Protein AF-0000000085178067 (afdb_homodimer)

Solvent-accessible surface area (backbone atoms only — not comparable to full-atom values): 18753 Å² total; per-residue (Å²): 131,79,73,72,63,58,69,61,79,64,51,53,65,79,48,39,43,78,49,100,86,35,61,27,32,36,42,60,46,52,12,61,75,70,73,44,58,48,69,57,45,52,50,51,62,70,66,55,52,54,54,68,68,57,44,62,74,18,48,40,80,45,73,43,68,48,96,88,68,46,82,40,82,40,31,43,22,31,56,66,37,47,50,58,54,40,37,55,44,79,46,55,70,35,28,52,42,51,52,49,52,52,50,39,45,51,50,49,54,49,54,55,51,50,48,48,50,48,29,49,50,50,48,50,52,47,52,51,52,51,52,51,44,54,52,46,44,70,73,48,80,77,45,36,59,55,33,56,60,43,46,56,51,47,51,53,49,47,56,48,39,41,50,70,54,42,55,74,66,69,70,107,131,77,73,73,66,58,48,64,70,62,50,50,64,78,47,38,43,79,50,99,84,35,62,29,31,36,41,59,46,53,12,60,74,70,71,43,57,48,69,57,43,53,50,51,61,70,65,53,52,53,54,68,69,57,44,62,75,18,48,42,81,47,74,44,69,48,98,88,68,46,82,38,83,40,32,41,23,30,56,67,35,48,50,58,52,41,36,53,44,78,46,54,71,37,29,52,45,51,51,39,51,52,50,33,46,51,52,48,53,49,54,53,50,50,45,47,51,48,28,48,49,49,46,49,52,48,53,51,52,51,52,52,43,54,51,47,45,69,73,49,82,74,46,37,60,55,35,57,59,44,48,55,51,47,50,53,48,48,54,47,39,42,50,69,54,41,54,73,67,68,70,107

InterPro domains:
  IPR014054 Bacteriophage regulatory protein, Rha family [PF09669] (25-109)
  IPR014054 Bacteriophage regulatory protein, Rha family [TIGR02681] (15-114)

Radius of gyration: 27.09 Å; Cα contacts (8 Å, |Δi|>4): 336; chains: 2; bounding box: 57×82×53 Å

Structure (mmCIF, N/CA/C/O backbone):
data_AF-0000000085178067-model_v1
#
loop_
_entity.id
_entity.type
_entity.pdbx_description
1 polymer 'Rha family transcriptional regulator'
#
loop_
_atom_site.group_PDB
_atom_site.id
_atom_site.type_symbol
_atom_site.label_atom_id
_atom_site.label_alt_id
_atom_site.label_comp_id
_atom_site.label_asym_id
_atom_site.label_entity_id
_atom_site.label_seq_id
_atom_site.pdbx_PDB_ins_code
_atom_site.Cartn_x
_atom_site.Cartn_y
_atom_site.Cartn_z
_atom_site.occupancy
_atom_site.B_iso_or_equiv
_atom_site.auth_seq_id
_atom_site.auth_comp_id
_atom_site.auth_asym_id
_atom_site.auth_atom_id
_atom_site.pdbx_PDB_model_num
ATOM 1 N N . MET A 1 1 ? -19.375 16.328 -0.059 1 20.7 1 MET A N 1
ATOM 2 C CA . MET A 1 1 ? -17.938 16.203 -0.245 1 20.7 1 MET A CA 1
ATOM 3 C C . MET A 1 1 ? -17.469 14.766 0.032 1 20.7 1 MET A C 1
ATOM 5 O O . MET A 1 1 ? -17.719 14.234 1.113 1 20.7 1 MET A O 1
ATOM 9 N N . ASN A 1 2 ? -17.516 13.812 -0.972 1 25.97 2 ASN A N 1
ATOM 10 C CA . ASN A 1 2 ? -17.219 12.383 -0.886 1 25.97 2 ASN A CA 1
ATOM 11 C C . ASN A 1 2 ? -15.883 12.117 -0.203 1 25.97 2 ASN A C 1
ATOM 13 O O . ASN A 1 2 ? -14.875 12.742 -0.542 1 25.97 2 ASN A O 1
ATOM 17 N N . ASN A 1 3 ? -15.867 12.039 1.029 1 28.73 3 ASN A N 1
ATOM 18 C CA . ASN A 1 3 ? -14.648 11.578 1.69 1 28.73 3 ASN A CA 1
ATOM 19 C C . ASN A 1 3 ? -13.828 10.672 0.779 1 28.73 3 ASN A C 1
ATOM 21 O O . ASN A 1 3 ? -14.305 9.633 0.322 1 28.73 3 ASN A O 1
ATOM 25 N N . PRO A 1 4 ? -12.992 11.336 -0.081 1 32.41 4 PRO A N 1
ATOM 26 C CA . PRO A 1 4 ? -12.273 10.477 -1.02 1 32.41 4 PRO A CA 1
ATOM 27 C C . PRO A 1 4 ? -11.75 9.195 -0.365 1 32.41 4 PRO A C 1
ATOM 29 O O . PRO A 1 4 ? -10.82 9.25 0.445 1 32.41 4 PRO A O 1
ATOM 32 N N . SER A 1 5 ? -12.578 8.57 0.41 1 36.19 5 SER A N 1
ATOM 33 C CA . SER A 1 5 ? -12.125 7.207 0.661 1 36.19 5 SER A CA 1
ATOM 34 C C . SER A 1 5 ? -11.32 6.664 -0.521 1 36.19 5 SER A C 1
ATOM 36 O O . SER A 1 5 ? -11.891 6.371 -1.576 1 36.19 5 SER A O 1
ATOM 38 N N . VAL A 1 6 ? -10.258 7.34 -0.824 1 37.16 6 VAL A N 1
ATOM 39 C CA . VAL A 1 6 ? -9.328 7.18 -1.943 1 37.16 6 VAL A CA 1
ATOM 40 C C . VAL A 1 6 ? -9.312 5.723 -2.396 1 37.16 6 VAL A C 1
ATOM 42 O O . VAL A 1 6 ? -8.586 5.363 -3.322 1 37.16 6 VAL A O 1
ATOM 45 N N . ILE A 1 7 ? -9.32 4.828 -1.376 1 40.97 7 ILE A N 1
ATOM 46 C CA . ILE A 1 7 ? -9.203 3.498 -1.962 1 40.97 7 ILE A CA 1
ATOM 47 C C . ILE A 1 7 ? -10.25 3.32 -3.057 1 40.97 7 ILE A C 1
ATOM 49 O O . ILE A 1 7 ? -11.453 3.25 -2.77 1 40.97 7 ILE A O 1
ATOM 53 N N . PRO A 1 8 ? -10.141 4.051 -4.148 1 39.34 8 PRO A N 1
ATOM 54 C CA . PRO A 1 8 ? -11.141 3.795 -5.188 1 39.34 8 PRO A CA 1
ATOM 55 C C . PRO A 1 8 ? -11.859 2.463 -4.996 1 39.34 8 PRO A C 1
ATOM 57 O O . PRO A 1 8 ? -11.484 1.671 -4.129 1 39.34 8 PRO A O 1
ATOM 60 N N . ALA A 1 9 ? -12.047 1.754 -6.426 1 39.5 9 ALA A N 1
ATOM 61 C CA . ALA A 1 9 ? -12.875 0.75 -7.086 1 39.5 9 ALA A CA 1
ATOM 62 C C . ALA A 1 9 ? -12.648 -0.632 -6.48 1 39.5 9 ALA A C 1
ATOM 64 O O . ALA A 1 9 ? -13.289 -1.605 -6.883 1 39.5 9 ALA A O 1
ATOM 65 N N . PHE A 1 10 ? -11.445 -0.875 -5.984 1 45.62 10 PHE A N 1
ATOM 66 C CA . PHE A 1 10 ? -11.516 -2.238 -5.469 1 45.62 10 PHE A CA 1
ATOM 67 C C . PHE A 1 10 ? -12.688 -2.391 -4.504 1 45.62 10 PHE A C 1
ATOM 69 O O . PHE A 1 10 ? -12.695 -1.784 -3.43 1 45.62 10 PHE A O 1
ATOM 76 N N . ASP A 1 11 ? -13.758 -2.309 -5 1 53.19 11 ASP A N 1
ATOM 77 C CA . ASP A 1 11 ? -14.922 -2.539 -4.148 1 53.19 11 ASP A CA 1
ATOM 78 C C . ASP A 1 11 ? -14.703 -3.734 -3.227 1 53.19 11 ASP A C 1
ATOM 80 O O . ASP A 1 11 ? -15.117 -4.852 -3.539 1 53.19 11 ASP A O 1
ATOM 84 N N . PHE A 1 12 ? -13.5 -3.672 -2.455 1 61.66 12 PHE A N 1
ATOM 85 C CA . PHE A 1 12 ? -13.438 -4.617 -1.347 1 61.66 12 PHE A CA 1
ATOM 86 C C . PHE A 1 12 ? -14.805 -4.773 -0.692 1 61.66 12 PHE A C 1
ATOM 88 O O . PHE A 1 12 ? -15.117 -5.828 -0.134 1 61.66 12 PHE A O 1
ATOM 95 N N . ARG A 1 13 ? -15.547 -3.75 -1.102 1 61.16 13 ARG A N 1
ATOM 96 C CA . ARG A 1 13 ? -16.859 -3.771 -0.451 1 61.16 13 ARG A CA 1
ATOM 97 C C . ARG A 1 13 ? -17.703 -4.934 -0.963 1 61.16 13 ARG A C 1
ATOM 99 O O . ARG A 1 13 ? -18.562 -5.441 -0.244 1 61.16 13 ARG A O 1
ATOM 106 N N . GLU A 1 14 ? -17.297 -5.18 -2.281 1 65.38 14 GLU A N 1
ATOM 107 C CA . GLU A 1 14 ? -18.062 -6.281 -2.844 1 65.38 14 GLU A CA 1
ATOM 108 C C . GLU A 1 14 ? -17.641 -7.617 -2.234 1 65.38 14 GLU A C 1
ATOM 110 O O . GLU A 1 14 ? -18.422 -8.578 -2.242 1 65.38 14 GLU A O 1
ATOM 115 N N . MET A 1 15 ? -16.438 -7.527 -1.66 1 72.56 15 MET A N 1
ATOM 116 C CA . MET A 1 15 ? -15.938 -8.805 -1.158 1 72.56 15 MET A CA 1
ATOM 117 C C . MET A 1 15 ? -15.883 -8.805 0.366 1 72.56 15 MET A C 1
ATOM 119 O O . MET A 1 15 ? -15.523 -9.812 0.977 1 72.56 15 MET A O 1
ATOM 123 N N . VAL A 1 16 ? -16.344 -7.723 0.914 1 71.25 16 VAL A N 1
ATOM 124 C CA . VAL A 1 16 ? -16.078 -7.617 2.346 1 71.25 16 VAL A CA 1
ATOM 125 C C . VAL A 1 16 ? -17.406 -7.527 3.109 1 71.25 16 VAL A C 1
ATOM 127 O O . VAL A 1 16 ? -18.422 -7.098 2.559 1 71.25 16 VAL A O 1
ATOM 130 N N . THR A 1 17 ? -17.453 -8.102 4.234 1 71 17 THR A N 1
ATOM 131 C CA . THR A 1 17 ? -18.5 -7.918 5.23 1 71 17 THR A CA 1
ATOM 132 C C . THR A 1 17 ? -17.953 -7.199 6.461 1 71 17 THR A C 1
ATOM 134 O O . THR A 1 17 ? -16.766 -7.273 6.754 1 71 17 THR A O 1
ATOM 137 N N . VAL A 1 18 ? -18.797 -6.289 6.98 1 68.31 18 VAL A N 1
ATOM 138 C CA . VAL A 1 18 ? -18.391 -5.625 8.219 1 68.31 18 VAL A CA 1
ATOM 139 C C . VAL A 1 18 ? -18.719 -6.52 9.414 1 68.31 18 VAL A C 1
ATOM 141 O O . VAL A 1 18 ? -19.859 -6.922 9.602 1 68.31 18 VAL A O 1
ATOM 144 N N . THR A 1 19 ? -17.703 -7.051 10.023 1 66.62 19 THR A N 1
ATOM 145 C CA . THR A 1 19 ? -17.875 -7.832 11.242 1 66.62 19 THR A CA 1
ATOM 146 C C . THR A 1 19 ? -17.219 -7.133 12.43 1 66.62 19 THR A C 1
ATOM 148 O O . THR A 1 19 ? -16.016 -6.895 12.43 1 66.62 19 THR A O 1
ATOM 151 N N . SER A 1 20 ? -18.031 -6.922 13.539 1 69.19 20 SER A N 1
ATOM 152 C CA . SER A 1 20 ? -17.562 -6.293 14.773 1 69.19 20 SER A CA 1
ATOM 153 C C . SER A 1 20 ? -16.766 -5.023 14.484 1 69.19 20 SER A C 1
ATOM 155 O O . SER A 1 20 ? -15.734 -4.781 15.094 1 69.19 20 SER A O 1
ATOM 157 N N . GLY A 1 21 ? -17.109 -4.469 13.367 1 68.12 21 GLY A N 1
ATOM 158 C CA . GLY A 1 21 ? -16.5 -3.184 13.062 1 68.12 21 GLY A CA 1
ATOM 159 C C . GLY A 1 21 ? -15.289 -3.299 12.164 1 68.12 21 GLY A C 1
ATOM 160 O O . GLY A 1 21 ? -14.664 -2.291 11.82 1 68.12 21 GLY A O 1
ATOM 161 N N . GLU A 1 22 ? -14.977 -4.555 11.938 1 77.5 22 GLU A N 1
ATOM 162 C CA . GLU A 1 22 ? -13.812 -4.75 11.078 1 77.5 22 GLU A CA 1
ATOM 163 C C . GLU A 1 22 ? -14.219 -5.297 9.711 1 77.5 22 GLU A C 1
ATOM 165 O O . GLU A 1 22 ? -15.156 -6.09 9.609 1 77.5 22 GLU A O 1
ATOM 170 N N . LEU A 1 23 ? -13.586 -4.723 8.711 1 78.5 23 LEU A N 1
ATOM 171 C CA . LEU A 1 23 ? -13.812 -5.25 7.371 1 78.5 23 LEU A CA 1
ATOM 172 C C . LEU A 1 23 ? -13.141 -6.609 7.199 1 78.5 23 LEU A C 1
ATOM 174 O O . LEU A 1 23 ? -11.93 -6.738 7.398 1 78.5 23 LEU A O 1
ATOM 178 N N . VAL A 1 24 ? -14 -7.684 7.047 1 86.75 24 VAL A N 1
ATOM 179 C CA . VAL A 1 24 ? -13.477 -9.031 6.871 1 86.75 24 VAL A CA 1
ATOM 180 C C . VAL A 1 24 ? -14.117 -9.688 5.648 1 86.75 24 VAL A C 1
ATOM 182 O O . VAL A 1 24 ? -15.188 -9.266 5.211 1 86.75 24 VAL A O 1
ATOM 185 N N . THR A 1 25 ? -13.477 -10.602 5.023 1 93.06 25 THR A N 1
ATOM 186 C CA . THR A 1 25 ? -14.008 -11.43 3.943 1 93.06 25 THR A CA 1
ATOM 187 C C . THR A 1 25 ? -13.719 -12.906 4.199 1 93.06 25 THR A C 1
ATOM 189 O O . THR A 1 25 ? -13.188 -13.266 5.254 1 93.06 25 THR A O 1
ATOM 192 N N . THR A 1 26 ? -14.227 -13.789 3.348 1 93.62 26 THR A N 1
ATOM 193 C CA . THR A 1 26 ? -14.008 -15.219 3.494 1 93.62 26 THR A CA 1
ATOM 194 C C . THR A 1 26 ? -13.367 -15.805 2.234 1 93.62 26 THR A C 1
ATOM 196 O O . THR A 1 26 ? -13.461 -15.211 1.156 1 93.62 26 THR A O 1
ATOM 199 N N . SER A 1 27 ? -12.773 -16.969 2.449 1 96.44 27 SER A N 1
ATOM 200 C CA . SER A 1 27 ? -12.195 -17.688 1.315 1 96.44 27 SER A CA 1
ATOM 201 C C . SER A 1 27 ? -13.242 -17.969 0.245 1 96.44 27 SER A C 1
ATOM 203 O O . SER A 1 27 ? -12.938 -17.938 -0.95 1 96.44 27 SER A O 1
ATOM 205 N N . VAL A 1 28 ? -14.5 -18.172 0.646 1 93.81 28 VAL A N 1
ATOM 206 C CA . VAL A 1 28 ? -15.578 -18.469 -0.287 1 93.81 28 VAL A CA 1
ATOM 207 C C . VAL A 1 28 ? -15.891 -17.234 -1.13 1 93.81 28 VAL A C 1
ATOM 209 O O . VAL A 1 28 ? -16 -17.328 -2.355 1 93.81 28 VAL A O 1
ATOM 212 N N . ARG A 1 29 ? -15.984 -16.109 -0.517 1 92.62 29 ARG A N 1
ATOM 213 C CA . ARG A 1 29 ? -16.297 -14.859 -1.223 1 92.62 29 ARG A CA 1
ATOM 214 C C . ARG A 1 29 ? -15.172 -14.484 -2.188 1 92.62 29 ARG A C 1
ATOM 216 O O . ARG A 1 29 ? -15.43 -14.023 -3.299 1 92.62 29 ARG A O 1
ATOM 223 N N . VAL A 1 30 ? -13.922 -14.664 -1.745 1 94.94 30 VAL A N 1
ATOM 224 C CA . VAL A 1 30 ? -12.773 -14.391 -2.604 1 94.94 30 VAL A CA 1
ATOM 225 C C . VAL A 1 30 ? -12.828 -15.281 -3.84 1 94.94 30 VAL A C 1
ATOM 227 O O . VAL A 1 30 ? -12.609 -14.82 -4.961 1 94.94 30 VAL A O 1
ATOM 230 N N . ALA A 1 31 ? -13.125 -16.547 -3.617 1 95.38 31 ALA A N 1
ATOM 231 C CA . ALA A 1 31 ? -13.227 -17.484 -4.73 1 95.38 31 ALA A CA 1
ATOM 232 C C . ALA A 1 31 ? -14.297 -17.047 -5.727 1 95.38 31 ALA A C 1
ATOM 234 O O . ALA A 1 31 ? -14.07 -17.047 -6.938 1 95.38 31 ALA A O 1
ATOM 235 N N . ASP A 1 32 ? -15.375 -16.641 -5.219 1 92.31 32 ASP A N 1
ATOM 236 C CA . ASP A 1 32 ? -16.484 -16.203 -6.055 1 92.31 32 ASP A CA 1
ATOM 237 C C . ASP A 1 32 ? -16.125 -14.961 -6.855 1 92.31 32 ASP A C 1
ATOM 239 O O . ASP A 1 32 ? -16.406 -14.883 -8.055 1 92.31 32 ASP A O 1
ATOM 243 N N . TYR A 1 33 ? -15.508 -14.062 -6.262 1 91.5 33 TYR A N 1
ATOM 244 C CA . TYR A 1 33 ? -15.172 -12.797 -6.902 1 91.5 33 TYR A CA 1
ATOM 245 C C . TYR A 1 33 ? -14.18 -13.016 -8.039 1 91.5 33 TYR A C 1
ATOM 247 O O . TYR A 1 33 ? -14.297 -12.383 -9.102 1 91.5 33 TYR A O 1
ATOM 255 N N . PHE A 1 34 ? -13.25 -13.867 -7.859 1 94.56 34 PHE A N 1
ATOM 256 C CA . PHE A 1 34 ? -12.188 -14.047 -8.836 1 94.56 34 PHE A CA 1
ATOM 257 C C . PHE A 1 34 ? -12.492 -15.211 -9.766 1 94.56 34 PHE A C 1
ATOM 259 O O . PHE A 1 34 ? -11.695 -15.531 -10.648 1 94.56 34 PHE A O 1
ATOM 266 N N . GLY A 1 35 ? -13.648 -15.805 -9.523 1 94 35 GLY A N 1
ATOM 267 C CA . GLY A 1 35 ? -14.031 -16.922 -10.367 1 94 35 GLY A CA 1
ATOM 268 C C . GLY A 1 35 ? -13.117 -18.125 -10.227 1 94 35 GLY A C 1
ATOM 269 O O . GLY A 1 35 ? -12.789 -18.781 -11.219 1 94 35 GLY A O 1
ATOM 270 N N . LYS A 1 36 ? -12.672 -18.344 -9.016 1 95.81 36 LYS A N 1
ATOM 271 C CA . LYS A 1 36 ? -11.797 -19.484 -8.719 1 95.81 36 LYS A CA 1
ATOM 272 C C . LYS A 1 36 ? -12.547 -20.562 -7.961 1 95.81 36 LYS A C 1
ATOM 274 O O . LYS A 1 36 ? -13.539 -20.281 -7.277 1 95.81 36 LYS A O 1
ATOM 279 N N . LYS A 1 37 ? -12.102 -21.797 -8.133 1 96.94 37 LYS A N 1
ATOM 280 C CA . LYS A 1 37 ? -12.617 -22.844 -7.25 1 96.94 37 LYS A CA 1
ATOM 281 C C . LYS A 1 37 ? -12.203 -22.578 -5.801 1 96.94 37 LYS A C 1
ATOM 283 O O . LYS A 1 37 ? -11.062 -22.203 -5.539 1 96.94 37 LYS A O 1
ATOM 288 N N . HIS A 1 38 ? -13.164 -22.797 -4.938 1 96.06 38 HIS A N 1
ATOM 289 C CA . HIS A 1 38 ? -12.891 -22.531 -3.527 1 96.06 38 HIS A CA 1
ATOM 290 C C . HIS A 1 38 ? -11.703 -23.359 -3.033 1 96.06 38 HIS A C 1
ATOM 292 O O . HIS A 1 38 ? -10.867 -22.859 -2.283 1 96.06 38 HIS A O 1
ATOM 298 N N . LYS A 1 39 ? -11.602 -24.531 -3.512 1 96.12 39 LYS A N 1
ATOM 299 C CA . LYS A 1 39 ? -10.508 -25.406 -3.092 1 96.12 39 LYS A CA 1
ATOM 300 C C . LYS A 1 39 ? -9.156 -24.828 -3.475 1 96.12 39 LYS A C 1
ATOM 302 O O . LYS A 1 39 ? -8.172 -25 -2.756 1 96.12 39 LYS A O 1
ATOM 307 N N . ASN A 1 40 ? -9.102 -24.172 -4.609 1 97.62 40 ASN A N 1
ATOM 308 C CA . ASN A 1 40 ? -7.863 -23.547 -5.066 1 97.62 40 ASN A CA 1
ATOM 309 C C . ASN A 1 40 ? -7.469 -22.375 -4.172 1 97.62 40 ASN A C 1
ATOM 311 O O . ASN A 1 40 ? -6.285 -22.156 -3.912 1 97.62 40 ASN A O 1
ATOM 315 N N . VAL A 1 41 ? -8.477 -21.656 -3.744 1 97.56 41 VAL A N 1
ATOM 316 C CA . VAL A 1 41 ? -8.211 -20.516 -2.855 1 97.56 41 VAL A CA 1
ATOM 317 C C . VAL A 1 41 ? -7.719 -21.031 -1.505 1 97.56 41 VAL A C 1
ATOM 319 O O . VAL A 1 41 ? -6.777 -20.484 -0.932 1 97.56 41 VAL A O 1
ATOM 322 N N . LEU A 1 42 ? -8.367 -22.109 -1.003 1 97.94 42 LEU A N 1
ATOM 323 C CA . LEU A 1 42 ? -7.922 -22.703 0.252 1 97.94 42 LEU A CA 1
ATOM 324 C C . LEU A 1 42 ? -6.473 -23.172 0.148 1 97.94 42 LEU A C 1
ATOM 326 O O . LEU A 1 42 ? -5.691 -22.984 1.082 1 97.94 42 LEU A O 1
ATOM 330 N N . GLN A 1 43 ? -6.16 -23.781 -0.98 1 97.69 43 GLN A N 1
ATOM 331 C CA . GLN A 1 43 ? -4.793 -24.25 -1.211 1 97.69 43 GLN A CA 1
ATOM 332 C C . GLN A 1 43 ? -3.818 -23.078 -1.262 1 97.69 43 GLN A C 1
ATOM 334 O O . GLN A 1 43 ? -2.713 -23.156 -0.724 1 97.69 43 GLN A O 1
ATOM 339 N N . ALA A 1 44 ? -4.242 -22.016 -1.895 1 97.25 44 ALA A N 1
ATOM 340 C CA . ALA A 1 44 ? -3.41 -20.828 -1.977 1 97.25 44 ALA A CA 1
ATOM 341 C C . ALA A 1 44 ? -3.105 -20.266 -0.586 1 97.25 44 ALA A C 1
ATOM 343 O O . ALA A 1 44 ? -1.967 -19.891 -0.297 1 97.25 44 ALA A O 1
ATOM 344 N N . ILE A 1 45 ? -4.086 -20.234 0.253 1 97.94 45 ILE A N 1
ATOM 345 C CA . ILE A 1 45 ? -3.93 -19.703 1.605 1 97.94 45 ILE A CA 1
ATOM 346 C C . ILE A 1 45 ? -2.977 -20.594 2.4 1 97.94 45 ILE A C 1
ATOM 348 O O . ILE A 1 45 ? -2.111 -20.094 3.123 1 97.94 45 ILE A O 1
ATOM 352 N N . ARG A 1 46 ? -3.104 -21.844 2.229 1 96.44 46 ARG A N 1
ATOM 353 C CA . ARG A 1 46 ? -2.258 -22.797 2.939 1 96.44 46 ARG A CA 1
ATOM 354 C C . ARG A 1 46 ? -0.801 -22.672 2.51 1 96.44 46 ARG A C 1
ATOM 356 O O . ARG A 1 46 ? 0.11 -22.844 3.32 1 96.44 46 ARG A O 1
ATOM 363 N N . ASN A 1 47 ? -0.562 -22.328 1.282 1 96.38 47 ASN A N 1
ATOM 364 C CA . ASN A 1 47 ? 0.78 -22.328 0.709 1 96.38 47 ASN A CA 1
ATOM 365 C C . ASN A 1 47 ? 1.451 -20.969 0.873 1 96.38 47 ASN A C 1
ATOM 367 O O . ASN A 1 47 ? 2.582 -20.766 0.425 1 96.38 47 ASN A O 1
ATOM 371 N N . LEU A 1 48 ? 0.733 -20.031 1.498 1 96.31 48 LEU A N 1
ATOM 372 C CA . LEU A 1 48 ? 1.331 -18.719 1.683 1 96.31 48 LEU A CA 1
ATOM 373 C C . LEU A 1 48 ? 2.625 -18.812 2.482 1 96.31 48 LEU A C 1
ATOM 375 O O . LEU A 1 48 ? 2.701 -19.562 3.461 1 96.31 48 LEU A O 1
ATOM 379 N N . GLN A 1 49 ? 3.635 -18.078 2.102 1 95.69 49 GLN A N 1
ATOM 380 C CA . GLN A 1 49 ? 4.922 -18.094 2.785 1 95.69 49 GLN A CA 1
ATOM 381 C C . GLN A 1 49 ? 5.105 -16.859 3.654 1 95.69 49 GLN A C 1
ATOM 383 O O . GLN A 1 49 ? 6.23 -16.391 3.852 1 95.69 49 GLN A O 1
ATOM 388 N N . CYS A 1 50 ? 3.982 -16.297 4.066 1 96 50 CYS A N 1
ATOM 389 C CA . CYS A 1 50 ? 4.059 -15.141 4.957 1 96 50 CYS A CA 1
ATOM 390 C C . CYS A 1 50 ? 4.484 -15.562 6.359 1 96 50 CYS A C 1
ATOM 392 O O . CYS A 1 50 ? 4.574 -16.75 6.656 1 96 50 CYS A O 1
ATOM 394 N N . SER A 1 51 ? 4.824 -14.594 7.164 1 96.88 51 SER A N 1
ATOM 395 C CA . SER A 1 51 ? 5.234 -14.875 8.539 1 96.88 51 SER A CA 1
ATOM 396 C C . SER A 1 51 ? 4.109 -15.531 9.328 1 96.88 51 SER A C 1
ATOM 398 O O . SER A 1 51 ? 2.932 -15.344 9.016 1 96.88 51 SER A O 1
ATOM 400 N N . ASP A 1 52 ? 4.449 -16.297 10.32 1 96.75 52 ASP A N 1
ATOM 401 C CA . ASP A 1 52 ? 3.461 -16.953 11.164 1 96.75 52 ASP A CA 1
ATOM 402 C C . ASP A 1 52 ? 2.547 -15.93 11.836 1 96.75 52 ASP A C 1
ATOM 404 O O . ASP A 1 52 ? 1.341 -16.156 11.969 1 96.75 52 ASP A O 1
ATOM 408 N N . ASP A 1 53 ? 3.137 -14.891 12.312 1 96.94 53 ASP A N 1
ATOM 409 C CA . ASP A 1 53 ? 2.357 -13.836 12.953 1 96.94 53 ASP A CA 1
ATOM 410 C C . ASP A 1 53 ? 1.332 -13.242 11.992 1 96.94 53 ASP A C 1
ATOM 412 O O . ASP A 1 53 ? 0.167 -13.062 12.359 1 96.94 53 ASP A O 1
ATOM 416 N N . PHE A 1 54 ? 1.804 -13.008 10.82 1 97.56 54 PHE A N 1
ATOM 417 C CA . PHE A 1 54 ? 0.896 -12.453 9.82 1 97.56 54 PHE A CA 1
ATOM 418 C C . PHE A 1 54 ? -0.233 -13.43 9.516 1 97.56 54 PHE A C 1
ATOM 420 O O . PHE A 1 54 ? -1.396 -13.031 9.422 1 97.56 54 PHE A O 1
ATOM 427 N N . LYS A 1 55 ? 0.099 -14.68 9.352 1 97.88 55 LYS A N 1
ATOM 428 C CA . LYS A 1 55 ? -0.89 -15.703 9.039 1 97.88 55 LYS A CA 1
ATOM 429 C C . LYS A 1 55 ? -1.929 -15.828 10.148 1 97.88 55 LYS A C 1
ATOM 431 O O . LYS A 1 55 ? -3.131 -15.852 9.883 1 97.88 55 LYS A O 1
ATOM 436 N N . ARG A 1 56 ? -1.487 -15.867 11.312 1 97.06 56 ARG A N 1
ATOM 437 C CA . ARG A 1 56 ? -2.357 -16.016 12.469 1 97.06 56 ARG A CA 1
ATOM 438 C C . ARG A 1 56 ? -3.299 -14.828 12.609 1 97.06 56 ARG A C 1
ATOM 440 O O . ARG A 1 56 ? -4.473 -15 12.945 1 97.06 56 ARG A O 1
ATOM 447 N N . LEU A 1 57 ? -2.838 -13.68 12.336 1 96.44 57 LEU A N 1
ATOM 448 C CA . LEU A 1 57 ? -3.605 -12.461 12.531 1 96.44 57 LEU A CA 1
ATOM 449 C C . LEU A 1 57 ? -4.641 -12.281 11.43 1 96.44 57 LEU A C 1
ATOM 451 O O . LEU A 1 57 ? -5.723 -11.734 11.664 1 96.44 57 LEU A O 1
ATOM 455 N N . ASN A 1 58 ? -4.316 -12.82 10.242 1 97.19 58 ASN A N 1
ATOM 456 C CA . ASN A 1 58 ? -5.117 -12.367 9.117 1 97.19 58 ASN A CA 1
ATOM 457 C C . ASN A 1 58 ? -5.926 -13.508 8.5 1 97.19 58 ASN A C 1
ATOM 459 O O . ASN A 1 58 ? -6.836 -13.273 7.707 1 97.19 58 ASN A O 1
ATOM 463 N N . PHE A 1 59 ? -5.633 -14.711 8.867 1 97.75 59 PHE A N 1
ATOM 464 C CA . PHE A 1 59 ? -6.312 -15.883 8.32 1 97.75 59 PHE A CA 1
ATOM 465 C C . PHE A 1 59 ? -6.801 -16.797 9.438 1 97.75 59 PHE A C 1
ATOM 467 O O . PHE A 1 59 ? -6 -17.453 10.102 1 97.75 59 PHE A O 1
ATOM 474 N N . LYS A 1 60 ? -8.062 -16.859 9.641 1 96.56 60 LYS A N 1
ATOM 475 C CA . LYS A 1 60 ? -8.648 -17.641 10.727 1 96.56 60 LYS A CA 1
ATOM 476 C C . LYS A 1 60 ? -9.523 -18.766 10.18 1 96.56 60 LYS A C 1
ATOM 478 O O . LYS A 1 60 ? -10.602 -18.516 9.641 1 96.56 60 LYS A O 1
ATOM 483 N N . PRO A 1 61 ? -9.07 -19.984 10.359 1 96.44 61 PRO A N 1
ATOM 484 C CA . PRO A 1 61 ? -9.867 -21.109 9.875 1 96.44 61 PRO A CA 1
ATOM 485 C C .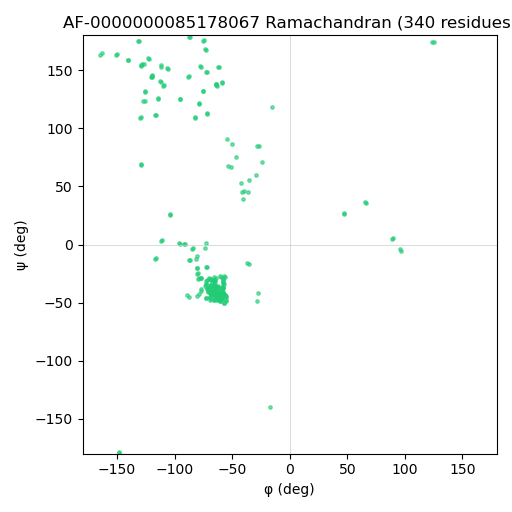 PRO A 1 61 ? -11.219 -21.234 10.57 1 96.44 61 PRO A C 1
ATOM 487 O O . PRO A 1 61 ? -11.32 -20.969 11.773 1 96.44 61 PRO A O 1
ATOM 490 N N . THR A 1 62 ? -12.195 -21.484 9.805 1 94.81 62 THR A N 1
ATOM 491 C CA . THR A 1 62 ? -13.547 -21.734 10.297 1 94.81 62 THR A CA 1
ATOM 492 C C . THR A 1 62 ? -14.289 -22.719 9.391 1 94.81 62 THR A C 1
ATOM 494 O O . THR A 1 62 ? -13.672 -23.375 8.547 1 94.81 62 THR A O 1
ATOM 497 N N . ASP A 1 63 ? -15.531 -23 9.75 1 93.25 63 ASP A N 1
ATOM 498 C CA . ASP A 1 63 ? -16.344 -23.906 8.93 1 93.25 63 ASP A CA 1
ATOM 499 C C . ASP A 1 63 ? -17.672 -23.266 8.555 1 93.25 63 ASP A C 1
ATOM 501 O O . ASP A 1 63 ? -18.078 -22.266 9.156 1 93.25 63 ASP A O 1
ATOM 505 N N . PHE A 1 64 ? -18.172 -23.781 7.445 1 89.75 64 PHE A N 1
ATOM 506 C CA . PHE A 1 64 ? -19.531 -23.375 7.07 1 89.75 64 PHE A CA 1
ATOM 507 C C . PHE A 1 64 ? -20.312 -24.547 6.508 1 89.75 64 PHE A C 1
ATOM 509 O O . PHE A 1 64 ? -19.734 -25.578 6.168 1 89.75 64 PHE A O 1
ATOM 516 N N . ILE A 1 65 ? -21.594 -24.453 6.531 1 91.12 65 ILE A N 1
ATOM 517 C CA . ILE A 1 65 ? -22.453 -25.484 5.988 1 91.12 65 ILE A CA 1
ATOM 518 C C . ILE A 1 65 ? -22.844 -25.141 4.555 1 91.12 65 ILE A C 1
ATOM 520 O O . ILE A 1 65 ? -23.438 -24.094 4.305 1 91.12 65 ILE A O 1
ATOM 524 N N . ASP A 1 66 ? -22.609 -26 3.674 1 87.31 66 ASP A N 1
ATOM 525 C CA . ASP A 1 66 ? -22.875 -25.703 2.271 1 87.31 66 ASP A CA 1
ATOM 526 C C . ASP A 1 66 ? -24.328 -26.047 1.917 1 87.31 66 ASP A C 1
ATOM 528 O O . ASP A 1 66 ? -25.125 -26.359 2.795 1 87.31 66 ASP A O 1
ATOM 532 N N . LYS A 1 67 ? -24.766 -25.828 0.695 1 87.62 67 LYS A N 1
ATOM 533 C CA . LYS A 1 67 ? -26.141 -26 0.227 1 87.62 67 LYS A CA 1
ATOM 534 C C . LYS A 1 67 ? -26.625 -27.422 0.443 1 87.62 67 LYS A C 1
ATOM 536 O O . LYS A 1 67 ? -27.828 -27.656 0.556 1 87.62 67 LYS A O 1
ATOM 541 N N . ASN A 1 68 ? -25.719 -28.422 0.422 1 91.75 68 ASN A N 1
ATOM 542 C CA . ASN A 1 68 ? -26.062 -29.828 0.589 1 91.75 68 ASN A CA 1
ATOM 543 C C . ASN A 1 68 ? -26.156 -30.219 2.062 1 91.75 68 ASN A C 1
ATOM 545 O O . ASN A 1 68 ? -26.438 -31.359 2.393 1 91.75 68 ASN A O 1
ATOM 549 N N . GLY A 1 69 ? -25.844 -29.281 2.924 1 91.81 69 GLY A N 1
ATOM 550 C CA . GLY A 1 69 ? -25.891 -29.547 4.352 1 91.81 69 GLY A CA 1
ATOM 551 C C . GLY A 1 69 ? -24.578 -30.078 4.902 1 91.81 69 GLY A C 1
ATOM 552 O O . GLY A 1 69 ? -24.516 -30.484 6.059 1 91.81 69 GLY A O 1
ATOM 553 N N . ASP A 1 70 ? -23.547 -30.125 4.082 1 93.25 70 ASP A N 1
ATOM 554 C CA . ASP A 1 70 ? -22.25 -30.641 4.496 1 93.25 70 ASP A CA 1
ATOM 555 C C . ASP A 1 70 ? -21.391 -29.531 5.102 1 93.25 70 ASP A C 1
ATOM 557 O O . ASP A 1 70 ? -21.422 -28.391 4.629 1 93.25 70 ASP A O 1
ATOM 561 N N . VAL A 1 71 ? -20.656 -29.953 6.09 1 93.94 71 VAL A N 1
ATOM 562 C CA . VAL A 1 71 ? -19.719 -29.016 6.707 1 93.94 71 VAL A CA 1
ATOM 563 C C . VAL A 1 71 ? -18.484 -28.891 5.832 1 93.94 71 VAL A C 1
ATOM 565 O O . VAL A 1 71 ? -17.844 -29.891 5.5 1 93.94 71 VAL A O 1
ATOM 568 N N . GLN A 1 72 ? -18.203 -27.641 5.395 1 94.94 72 GLN A N 1
ATOM 569 C CA . GLN A 1 72 ? -17.047 -27.359 4.547 1 94.94 72 GLN A CA 1
ATOM 570 C C . GLN A 1 72 ? -16.109 -26.375 5.219 1 94.94 72 GLN A C 1
ATOM 572 O O . GLN A 1 72 ? -16.547 -25.469 5.93 1 94.94 72 GLN A O 1
ATOM 577 N N . PRO A 1 73 ? -14.812 -26.578 4.969 1 95.88 73 PRO A N 1
ATOM 578 C CA . PRO A 1 73 ? -13.859 -25.625 5.543 1 95.88 73 PRO A CA 1
ATOM 579 C C . PRO A 1 73 ? -13.906 -24.25 4.855 1 95.88 73 PRO A C 1
ATOM 581 O O . PRO A 1 73 ? -14.219 -24.172 3.662 1 95.88 73 PRO A O 1
ATOM 584 N N . MET A 1 74 ? -13.625 -23.266 5.645 1 96.44 74 MET A N 1
ATOM 585 C CA . MET A 1 74 ? -13.516 -21.906 5.145 1 96.44 74 MET A CA 1
ATOM 586 C C . MET A 1 74 ? -12.539 -21.094 5.988 1 96.44 74 MET A C 1
ATOM 588 O O . MET A 1 74 ? -12.141 -21.516 7.074 1 96.44 74 MET A O 1
ATOM 592 N N . VAL A 1 75 ? -12.094 -19.984 5.469 1 97.12 75 VAL A N 1
ATOM 593 C CA . VAL A 1 75 ? -11.172 -19.109 6.191 1 97.12 75 VAL A CA 1
ATOM 594 C C . VAL A 1 75 ? -11.727 -17.703 6.246 1 97.12 75 VAL A C 1
ATOM 596 O O . VAL A 1 75 ? -12.102 -17.125 5.215 1 97.12 75 VAL A O 1
ATOM 599 N N . ASN A 1 76 ? -11.859 -17.203 7.453 1 95.5 76 ASN A N 1
ATOM 600 C CA . ASN A 1 76 ? -12.094 -15.766 7.605 1 95.5 76 ASN A CA 1
ATOM 601 C C . ASN A 1 76 ? -10.82 -14.961 7.359 1 95.5 76 ASN A C 1
ATOM 603 O O . ASN A 1 76 ? -9.773 -15.273 7.918 1 95.5 76 ASN A O 1
ATOM 607 N N . ILE A 1 77 ? -10.969 -13.945 6.547 1 96.12 77 ILE A N 1
ATOM 608 C CA . ILE A 1 77 ? -9.781 -13.211 6.105 1 96.12 77 ILE A CA 1
ATOM 609 C C . ILE A 1 77 ? -9.961 -11.727 6.41 1 96.12 77 ILE A C 1
ATOM 611 O O . ILE A 1 77 ? -10.992 -11.133 6.078 1 96.12 77 ILE A O 1
ATOM 615 N N . THR A 1 78 ? -8.945 -11.156 7.008 1 94.56 78 THR A N 1
ATOM 616 C CA . THR A 1 78 ? -8.977 -9.719 7.238 1 94.56 78 THR A CA 1
ATOM 617 C C . THR A 1 78 ? -8.711 -8.961 5.941 1 94.56 78 THR A C 1
ATOM 619 O O . THR A 1 78 ? -8.375 -9.562 4.922 1 94.56 78 THR A O 1
ATOM 622 N N . ARG A 1 79 ? -8.812 -7.672 5.984 1 92.5 79 ARG A N 1
ATOM 623 C CA . ARG A 1 79 ? -8.492 -6.824 4.84 1 92.5 79 ARG A CA 1
ATOM 624 C C . ARG A 1 79 ? -7.047 -7.023 4.395 1 92.5 79 ARG A C 1
ATOM 626 O O . ARG A 1 79 ? -6.777 -7.191 3.203 1 92.5 79 ARG A O 1
ATOM 633 N N . ASP A 1 80 ? -6.152 -7.004 5.367 1 94.88 80 ASP A N 1
ATOM 634 C CA . ASP A 1 80 ? -4.734 -7.16 5.07 1 94.88 80 ASP A CA 1
ATOM 635 C C . ASP A 1 80 ? -4.441 -8.539 4.488 1 94.88 80 ASP A C 1
ATOM 637 O O . ASP A 1 80 ? -3.668 -8.672 3.537 1 94.88 80 ASP A O 1
ATOM 641 N N . GLY A 1 81 ? -5.055 -9.5 5.129 1 96.5 81 GLY A N 1
ATOM 642 C CA . GLY A 1 81 ? -4.906 -10.844 4.59 1 96.5 81 GLY A CA 1
ATOM 643 C C . GLY A 1 81 ? -5.418 -10.977 3.168 1 96.5 81 GLY A C 1
ATOM 644 O O . GLY A 1 81 ? -4.781 -11.633 2.334 1 96.5 81 GLY A O 1
ATOM 645 N N . CYS A 1 82 ? -6.562 -10.414 2.902 1 95.38 82 CYS A N 1
ATOM 646 C CA . CYS A 1 82 ? -7.152 -10.461 1.571 1 95.38 82 CYS A CA 1
ATOM 647 C C . CYS A 1 82 ? -6.234 -9.812 0.542 1 95.38 82 CYS A C 1
ATOM 649 O O . CYS A 1 82 ? -6.012 -10.367 -0.534 1 95.38 82 CYS A O 1
ATOM 651 N N . MET A 1 83 ? -5.668 -8.672 0.895 1 95.44 83 MET A N 1
ATOM 652 C CA . MET A 1 83 ? -4.762 -7.988 -0.023 1 95.44 83 MET A CA 1
ATOM 653 C C . MET A 1 83 ? -3.512 -8.82 -0.276 1 95.44 83 MET A C 1
ATOM 655 O O . MET A 1 83 ? -3.062 -8.945 -1.417 1 95.44 83 MET A O 1
ATOM 659 N N . PHE A 1 84 ? -2.955 -9.367 0.796 1 97.5 84 PHE A N 1
ATOM 660 C CA . PHE A 1 84 ? -1.79 -10.234 0.659 1 97.5 84 PHE A CA 1
ATOM 661 C C . PHE A 1 84 ? -2.076 -11.383 -0.303 1 97.5 84 PHE A C 1
ATOM 663 O O . PHE A 1 84 ? -1.265 -11.68 -1.182 1 97.5 84 PHE A O 1
ATOM 670 N N . LEU A 1 85 ? -3.23 -11.977 -0.151 1 97.06 85 LEU A N 1
ATOM 671 C CA . LEU A 1 85 ? -3.645 -13.086 -1.002 1 97.06 85 LEU A CA 1
ATOM 672 C C . LEU A 1 85 ? -3.793 -12.633 -2.451 1 97.06 85 LEU A C 1
ATOM 674 O O . LEU A 1 85 ? -3.275 -13.281 -3.363 1 97.06 85 LEU A O 1
ATOM 678 N N . ILE A 1 86 ? -4.43 -11.555 -2.682 1 95.88 86 ILE A N 1
ATOM 679 C CA . ILE A 1 86 ? -4.707 -11.023 -4.016 1 95.88 86 ILE A CA 1
ATOM 680 C C . ILE A 1 86 ? -3.395 -10.656 -4.703 1 95.88 86 ILE A C 1
ATOM 682 O O . ILE A 1 86 ? -3.254 -10.828 -5.918 1 95.88 86 ILE A O 1
ATOM 686 N N . MET A 1 87 ? -2.461 -10.172 -3.955 1 97.25 87 MET A N 1
ATOM 687 C CA . MET A 1 87 ? -1.154 -9.828 -4.508 1 97.25 87 MET A CA 1
ATOM 688 C C . MET A 1 87 ? -0.522 -11.031 -5.203 1 97.25 87 MET A C 1
ATOM 690 O O . MET A 1 87 ? 0.216 -10.875 -6.176 1 97.25 87 MET A O 1
ATOM 694 N N . GLY A 1 88 ? -0.878 -12.18 -4.738 1 96.38 88 GLY A N 1
ATOM 695 C CA . GLY A 1 88 ? -0.321 -13.391 -5.316 1 96.38 88 GLY A CA 1
ATOM 696 C C . GLY A 1 88 ? -1.099 -13.891 -6.52 1 96.38 88 GLY A C 1
ATOM 697 O O . GLY A 1 88 ? -0.664 -14.82 -7.203 1 96.38 88 GLY A O 1
ATOM 698 N N . PHE A 1 89 ? -2.264 -13.352 -6.707 1 95.38 89 PHE A N 1
ATOM 699 C CA . PHE A 1 89 ? -3.086 -13.773 -7.836 1 95.38 89 PHE A CA 1
ATOM 700 C C . PHE A 1 89 ? -2.59 -13.148 -9.133 1 95.38 89 PHE A C 1
ATOM 702 O O . PHE A 1 89 ? -1.942 -12.102 -9.109 1 95.38 89 PHE A O 1
ATOM 709 N N . THR A 1 90 ? -2.93 -13.961 -10.141 1 91.94 90 THR A N 1
ATOM 710 C CA . THR A 1 90 ? -2.643 -13.461 -11.484 1 91.94 90 THR A CA 1
ATOM 711 C C . THR A 1 90 ? -3.936 -13.156 -12.234 1 91.94 90 THR A C 1
ATOM 713 O O . THR A 1 90 ? -5.027 -13.438 -11.742 1 91.94 90 THR A O 1
ATOM 716 N N . GLY A 1 91 ? -4.082 -12.352 -13.164 1 92.5 91 GLY A N 1
ATOM 717 C CA . GLY A 1 91 ? -5.25 -12.008 -13.961 1 92.5 91 GLY A CA 1
ATOM 718 C C . GLY A 1 91 ? -5.578 -10.531 -13.93 1 92.5 91 GLY A C 1
ATOM 719 O O . GLY A 1 91 ? -5.031 -9.781 -13.109 1 92.5 91 GLY A O 1
ATOM 720 N N . GLN A 1 92 ? -6.484 -10.266 -14.68 1 93.19 92 GLN A N 1
ATOM 721 C CA . GLN A 1 92 ? -6.785 -8.852 -14.891 1 93.19 92 GLN A CA 1
ATOM 722 C C . GLN A 1 92 ? -7.426 -8.234 -13.648 1 93.19 92 GLN A C 1
ATOM 724 O O . GLN A 1 92 ? -7.129 -7.094 -13.289 1 93.19 92 GLN A O 1
ATOM 729 N N . ALA A 1 93 ? -8.281 -8.984 -13.047 1 91.88 93 ALA A N 1
ATOM 730 C CA . ALA A 1 93 ? -8.953 -8.469 -11.859 1 91.88 93 ALA A CA 1
ATOM 731 C C . ALA A 1 93 ? -7.957 -8.211 -10.734 1 91.88 93 ALA A C 1
ATOM 733 O O . ALA A 1 93 ? -7.996 -7.156 -10.094 1 91.88 93 ALA A O 1
ATOM 734 N N . ALA A 1 94 ? -7.113 -9.148 -10.516 1 94.88 94 ALA A N 1
ATOM 735 C CA . ALA A 1 94 ? -6.078 -8.992 -9.5 1 94.88 94 ALA A CA 1
ATOM 736 C C . ALA A 1 94 ? -5.133 -7.848 -9.852 1 94.88 94 ALA A C 1
ATOM 738 O O . ALA A 1 94 ? -4.762 -7.055 -8.984 1 94.88 94 ALA A O 1
ATOM 739 N N . ALA A 1 95 ? -4.812 -7.695 -11.141 1 96.12 95 ALA A N 1
ATOM 740 C CA . ALA A 1 95 ? -3.914 -6.645 -11.609 1 96.12 95 ALA A CA 1
ATOM 741 C C . ALA A 1 95 ? -4.508 -5.262 -11.344 1 96.12 95 ALA A C 1
ATOM 743 O O . ALA A 1 95 ? -3.805 -4.352 -10.891 1 96.12 95 ALA A O 1
ATOM 744 N N . ALA A 1 96 ? -5.746 -5.156 -11.594 1 93.44 96 ALA A N 1
ATOM 745 C CA . ALA A 1 96 ? -6.426 -3.879 -11.383 1 93.44 96 ALA A CA 1
ATOM 746 C C . ALA A 1 96 ? -6.402 -3.482 -9.914 1 93.44 96 ALA A C 1
ATOM 748 O O . ALA A 1 96 ? -6.191 -2.312 -9.586 1 93.44 96 ALA A O 1
ATOM 749 N N . ILE A 1 97 ? -6.59 -4.445 -9.07 1 93.44 97 ILE A N 1
ATOM 750 C CA . ILE A 1 97 ? -6.586 -4.184 -7.637 1 93.44 97 ILE A CA 1
ATOM 751 C C . ILE A 1 97 ? -5.18 -3.793 -7.188 1 93.44 97 ILE A C 1
ATOM 753 O O . ILE A 1 97 ? -5.004 -2.838 -6.43 1 93.44 97 ILE A O 1
ATOM 757 N N . LYS A 1 98 ? -4.172 -4.512 -7.703 1 95.62 98 LYS A N 1
ATOM 758 C CA . LYS A 1 98 ? -2.787 -4.176 -7.375 1 95.62 98 LYS A CA 1
ATOM 759 C C . LYS A 1 98 ? -2.445 -2.754 -7.805 1 95.62 98 LYS A C 1
ATOM 761 O O . LYS A 1 98 ? -1.848 -1.994 -7.043 1 95.62 98 LYS A O 1
ATOM 766 N N . GLU A 1 99 ? -2.852 -2.352 -9 1 95.75 99 GLU A N 1
ATOM 767 C CA . GLU A 1 99 ? -2.59 -1.004 -9.5 1 95.75 99 GLU A CA 1
ATOM 768 C C . GLU A 1 99 ? -3.256 0.05 -8.617 1 95.75 99 GLU A C 1
ATOM 770 O O . GLU A 1 99 ? -2.645 1.067 -8.289 1 95.75 99 GLU A O 1
ATOM 775 N N . THR A 1 100 ? -4.449 -0.246 -8.25 1 93.38 100 THR A N 1
ATOM 776 C CA . THR A 1 100 ? -5.199 0.688 -7.414 1 93.38 100 THR A CA 1
ATOM 777 C C . THR A 1 100 ? -4.555 0.816 -6.035 1 93.38 100 THR A C 1
ATOM 779 O O . THR A 1 100 ? -4.484 1.914 -5.48 1 93.38 100 THR A O 1
ATOM 782 N N . TYR A 1 101 ? -4.156 -0.31 -5.523 1 93.56 101 TYR A N 1
ATOM 783 C CA . TYR A 1 101 ? -3.51 -0.321 -4.219 1 93.56 101 TYR A CA 1
ATOM 784 C C . TYR A 1 101 ? -2.23 0.509 -4.234 1 93.56 101 TYR A C 1
ATOM 786 O O . TYR A 1 101 ? -1.978 1.29 -3.316 1 93.56 101 TYR A O 1
ATOM 794 N N . ILE A 1 102 ? -1.437 0.369 -5.305 1 94.81 102 ILE A N 1
ATOM 795 C CA . ILE A 1 102 ? -0.2 1.124 -5.473 1 94.81 102 ILE A CA 1
ATOM 796 C C . ILE A 1 102 ? -0.517 2.611 -5.613 1 94.81 102 ILE A C 1
ATOM 798 O O . ILE A 1 102 ? 0.144 3.453 -5.004 1 94.81 102 ILE A O 1
ATOM 802 N N . ALA A 1 103 ? -1.554 2.893 -6.379 1 92.88 103 ALA A N 1
ATOM 803 C CA . ALA A 1 103 ? -1.965 4.281 -6.562 1 92.88 103 ALA A CA 1
ATOM 804 C C . ALA A 1 103 ? -2.395 4.906 -5.242 1 92.88 103 ALA A C 1
ATOM 806 O O . ALA A 1 103 ? -2.061 6.059 -4.953 1 92.88 103 ALA A O 1
ATOM 807 N N . ALA A 1 104 ? -3.152 4.125 -4.445 1 91.81 104 ALA A N 1
ATOM 808 C CA . ALA A 1 104 ? -3.586 4.602 -3.133 1 91.81 104 ALA A CA 1
ATOM 809 C C . ALA A 1 104 ? -2.391 4.84 -2.215 1 91.81 104 ALA A C 1
ATOM 811 O O . ALA A 1 104 ? -2.35 5.832 -1.484 1 91.81 104 ALA A O 1
ATOM 812 N N . PHE A 1 105 ? -1.451 3.945 -2.285 1 92.75 105 PHE A N 1
ATOM 813 C CA . PHE A 1 105 ? -0.216 4.094 -1.525 1 92.75 105 PHE A CA 1
ATOM 814 C C . PHE A 1 105 ? 0.476 5.406 -1.872 1 92.75 105 PHE A C 1
ATOM 816 O O . PHE A 1 105 ? 0.822 6.188 -0.981 1 92.75 105 PHE A O 1
ATOM 823 N N . ASN A 1 106 ? 0.615 5.602 -3.129 1 91.25 106 ASN A N 1
ATOM 824 C CA . ASN A 1 106 ? 1.284 6.812 -3.596 1 91.25 106 ASN A CA 1
ATOM 825 C C . ASN A 1 106 ? 0.523 8.07 -3.178 1 91.25 106 ASN A C 1
ATOM 827 O O . ASN A 1 106 ? 1.132 9.062 -2.787 1 91.25 106 ASN A O 1
ATOM 831 N N . TRP A 1 107 ? -0.758 8.039 -3.312 1 89.69 107 TRP A N 1
ATOM 832 C CA . TRP A 1 107 ? -1.594 9.18 -2.928 1 89.69 107 TRP A CA 1
ATOM 833 C C . TRP A 1 107 ? -1.401 9.516 -1.455 1 89.69 107 TRP A C 1
ATOM 835 O O . TRP A 1 107 ? -1.221 10.688 -1.102 1 89.69 107 TRP A O 1
ATOM 845 N N . MET A 1 108 ? -1.422 8.484 -0.619 1 88.44 108 MET A N 1
ATOM 846 C CA . MET A 1 108 ? -1.253 8.703 0.815 1 88.44 108 MET A CA 1
ATOM 847 C C . MET A 1 108 ? 0.13 9.273 1.118 1 88.44 108 MET A C 1
ATOM 849 O O . MET A 1 108 ? 0.269 10.172 1.946 1 88.44 108 MET A O 1
ATOM 853 N N . ALA A 1 109 ? 1.134 8.711 0.483 1 87 109 ALA A N 1
ATOM 854 C CA . ALA A 1 109 ? 2.496 9.203 0.666 1 87 109 ALA A CA 1
ATOM 855 C C . ALA A 1 109 ? 2.598 10.68 0.284 1 87 109 ALA A C 1
ATOM 857 O O . ALA A 1 109 ? 3.227 11.469 0.993 1 87 109 ALA A O 1
ATOM 858 N N . ASP A 1 110 ? 1.945 11.039 -0.792 1 86.69 110 ASP A N 1
ATOM 859 C CA . ASP A 1 110 ? 1.956 12.422 -1.268 1 86.69 110 ASP A CA 1
ATOM 860 C C . ASP A 1 110 ? 1.244 13.344 -0.284 1 86.69 110 ASP A C 1
ATOM 862 O O . ASP A 1 110 ? 1.723 14.445 -0.001 1 86.69 110 ASP A O 1
ATOM 866 N N . GLN A 1 111 ? 0.145 12.875 0.234 1 83.25 111 GLN A N 1
ATOM 867 C CA . GLN A 1 111 ? -0.604 13.672 1.201 1 83.25 111 GLN A CA 1
ATOM 868 C C . GLN A 1 111 ? 0.236 13.961 2.441 1 83.25 111 GLN A C 1
ATOM 870 O O . GLN A 1 111 ? 0.245 15.094 2.941 1 83.25 111 GLN A O 1
ATOM 875 N N . LEU A 1 112 ? 0.928 13 2.887 1 83.44 112 LEU A N 1
ATOM 876 C CA . LEU A 1 112 ? 1.747 13.141 4.086 1 83.44 112 LEU A CA 1
ATOM 877 C C . LEU A 1 112 ? 2.936 14.062 3.824 1 83.44 112 LEU A C 1
ATOM 879 O O . LEU A 1 112 ? 3.291 14.883 4.676 1 83.44 112 LEU A O 1
ATOM 883 N N . SER A 1 113 ? 3.516 13.875 2.602 1 84 113 SER A N 1
ATOM 884 C CA . SER A 1 113 ? 4.652 14.711 2.23 1 84 113 SER A CA 1
ATOM 885 C C . SER A 1 113 ? 4.242 16.172 2.121 1 84 113 SER A C 1
ATOM 887 O O . SER A 1 113 ? 4.98 17.062 2.553 1 84 113 SER A O 1
ATOM 889 N N . ARG A 1 114 ? 3.145 16.453 1.592 1 82.81 114 ARG A N 1
ATOM 890 C CA . ARG A 1 114 ? 2.643 17.828 1.442 1 82.81 114 ARG A CA 1
ATOM 891 C C . ARG A 1 114 ? 2.375 18.453 2.803 1 82.81 114 ARG A C 1
ATOM 893 O O . ARG A 1 114 ? 2.678 19.641 3.014 1 82.81 114 ARG A O 1
ATOM 900 N N . ARG A 1 115 ? 1.909 17.719 3.596 1 76.31 115 ARG A N 1
ATOM 901 C CA . ARG A 1 115 ? 1.605 18.234 4.93 1 76.31 115 ARG A CA 1
ATOM 902 C C . ARG A 1 115 ? 2.883 18.547 5.699 1 76.31 115 ARG A C 1
ATOM 904 O O . ARG A 1 115 ? 2.947 19.547 6.418 1 76.31 115 ARG A O 1
ATOM 911 N N . MET A 1 116 ? 3.762 17.734 5.57 1 73.75 116 MET A N 1
ATOM 912 C CA . MET A 1 116 ? 5.051 17.984 6.207 1 73.75 116 MET A CA 1
ATOM 913 C C . MET A 1 116 ? 5.695 19.25 5.652 1 73.75 116 MET A C 1
ATOM 915 O O . MET A 1 116 ? 6.246 20.047 6.41 1 73.75 116 MET A O 1
ATOM 919 N N . ALA A 1 117 ? 5.562 19.328 4.383 1 70.81 117 ALA A N 1
ATOM 920 C CA . ALA A 1 117 ? 6.121 20.516 3.736 1 70.81 117 ALA A CA 1
ATOM 921 C C . ALA A 1 117 ? 5.402 21.781 4.199 1 70.81 117 ALA A C 1
ATOM 923 O O . ALA A 1 117 ? 6.035 22.797 4.449 1 70.81 117 ALA A O 1
ATOM 924 N N . MET A 1 118 ? 4.223 21.719 4.336 1 71.06 118 MET A N 1
ATOM 925 C CA . MET A 1 118 ? 3.434 22.844 4.82 1 71.06 118 MET A CA 1
ATOM 926 C C . MET A 1 118 ? 3.779 23.172 6.27 1 71.06 118 MET A C 1
ATOM 928 O O . MET A 1 118 ? 3.885 24.344 6.645 1 71.06 118 MET A O 1
ATOM 932 N N . GLY A 1 119 ? 3.797 22.109 6.977 1 63.5 119 GLY A N 1
ATOM 933 C CA . GLY A 1 119 ? 4.207 22.328 8.352 1 63.5 119 GLY A CA 1
ATOM 934 C C . GLY A 1 119 ? 5.566 22.984 8.477 1 63.5 119 GLY A C 1
ATOM 935 O O . GLY A 1 119 ? 5.746 23.891 9.289 1 63.5 119 GLY A O 1
ATOM 936 N N . GLU A 1 120 ? 6.387 22.516 7.719 1 65.5 120 GLU A N 1
ATOM 937 C CA . GLU A 1 120 ? 7.723 23.109 7.711 1 65.5 120 GLU A CA 1
ATOM 938 C C . GLU A 1 120 ? 7.676 24.562 7.281 1 65.5 120 GLU A C 1
ATOM 940 O O . GLU A 1 120 ? 8.352 25.422 7.867 1 65.5 120 GLU A O 1
ATOM 945 N N . GLU A 1 121 ? 6.988 24.828 6.262 1 67.5 121 GLU A N 1
ATOM 946 C CA . GLU A 1 121 ? 6.836 26.203 5.789 1 67.5 121 GLU A CA 1
ATOM 947 C C . GLU A 1 121 ? 6.227 27.094 6.867 1 67.5 121 GLU A C 1
ATOM 949 O O . GLU A 1 121 ? 6.664 28.219 7.062 1 67.5 121 GLU A O 1
ATOM 954 N N . MET A 1 122 ? 5.316 26.609 7.512 1 63.81 122 MET A N 1
ATOM 955 C CA . MET A 1 122 ? 4.672 27.359 8.578 1 63.81 122 MET A CA 1
ATOM 956 C C . MET A 1 122 ? 5.648 27.641 9.719 1 63.81 122 MET A C 1
ATOM 958 O O . MET A 1 122 ? 5.664 28.734 10.289 1 63.81 122 MET A O 1
ATOM 962 N N . GLN A 1 123 ? 6.387 26.656 10.023 1 63.19 123 GLN A N 1
ATOM 963 C CA . GLN A 1 123 ? 7.402 26.812 11.055 1 63.19 123 GLN A CA 1
ATOM 964 C C . GLN A 1 123 ? 8.422 27.891 10.672 1 63.19 123 GLN A C 1
ATOM 966 O O . GLN A 1 123 ? 8.836 28.688 11.508 1 63.19 123 GLN A O 1
ATOM 971 N N . HIS A 1 124 ? 8.781 27.828 9.43 1 66.75 124 HIS A N 1
ATOM 972 C CA . HIS A 1 124 ? 9.719 28.828 8.922 1 66.75 124 HIS A CA 1
ATOM 973 C C . HIS A 1 124 ? 9.125 30.219 8.992 1 66.75 124 HIS A C 1
ATOM 975 O O . HIS A 1 124 ? 9.789 31.172 9.43 1 66.75 124 HIS A O 1
ATOM 981 N N . ARG A 1 125 ? 7.98 30.344 8.547 1 64.62 125 ARG A N 1
ATOM 982 C CA . ARG A 1 125 ? 7.301 31.641 8.594 1 64.62 125 ARG A CA 1
ATOM 983 C C . ARG A 1 125 ? 7.168 32.156 10.023 1 64.62 125 ARG A C 1
ATOM 985 O O . ARG A 1 125 ? 7.367 33.344 10.289 1 64.62 125 ARG A O 1
ATOM 992 N N . TYR A 1 126 ? 6.824 31.25 10.906 1 59.75 126 TYR A N 1
ATOM 993 C CA . TYR A 1 126 ? 6.719 31.594 12.32 1 59.75 126 TYR A CA 1
ATOM 994 C C . TYR A 1 126 ? 8.062 32.062 12.875 1 59.75 126 TYR A C 1
ATOM 996 O O . TYR A 1 126 ? 8.133 33.062 13.594 1 59.75 126 TYR A O 1
ATOM 1004 N N . ALA A 1 127 ? 9.109 31.281 12.531 1 61.53 127 ALA A N 1
ATOM 1005 C CA . ALA A 1 127 ? 10.453 31.641 12.984 1 61.53 127 ALA A CA 1
ATOM 1006 C C . ALA A 1 127 ? 10.844 33.031 12.508 1 61.53 127 ALA A C 1
ATOM 1008 O O . ALA A 1 127 ? 11.43 33.812 13.266 1 61.53 127 ALA A O 1
ATOM 1009 N N . ILE A 1 128 ? 10.453 33.344 11.336 1 65.69 128 ILE A N 1
ATOM 1010 C CA . ILE A 1 128 ? 10.75 34.656 10.758 1 65.69 128 ILE A CA 1
ATOM 1011 C C . ILE A 1 128 ? 9.961 35.719 11.5 1 65.69 128 ILE A C 1
ATOM 1013 O O . ILE A 1 128 ? 10.516 36.781 11.859 1 65.69 128 ILE A O 1
ATOM 1017 N N . LYS A 1 129 ? 8.703 35.594 11.75 1 60.53 129 LYS A N 1
ATOM 1018 C CA . LYS A 1 129 ? 7.852 36.531 12.461 1 60.53 129 LYS A CA 1
ATOM 1019 C C . LYS A 1 129 ? 8.344 36.75 13.891 1 60.53 129 LYS A C 1
ATOM 1021 O O . LYS A 1 129 ? 8.336 37.875 14.391 1 60.53 129 LYS A O 1
ATOM 1026 N N . GLU A 1 130 ? 8.695 35.688 14.539 1 62.38 130 GLU A N 1
ATOM 1027 C CA . GLU A 1 130 ? 9.211 35.75 15.906 1 62.38 130 GLU A CA 1
ATOM 1028 C C . GLU A 1 130 ? 10.5 36.594 15.961 1 62.38 130 GLU A C 1
ATOM 1030 O O . GLU A 1 130 ? 10.68 37.406 16.859 1 62.38 130 GLU A O 1
ATOM 1035 N N . THR A 1 131 ? 11.328 36.281 15.031 1 62.06 131 THR A N 1
ATOM 1036 C CA . THR A 1 131 ? 12.586 37 14.969 1 62.06 131 THR A CA 1
ATOM 1037 C C . THR A 1 131 ? 12.32 38.5 14.695 1 62.06 131 THR A C 1
ATOM 1039 O O . THR A 1 131 ? 12.961 39.344 15.289 1 62.06 131 THR A O 1
ATOM 1042 N N . ARG A 1 132 ? 11.438 38.812 13.859 1 61.56 132 ARG A N 1
ATOM 1043 C CA . ARG A 1 132 ? 11.062 40.188 13.57 1 61.56 132 ARG A CA 1
ATOM 1044 C C . ARG A 1 132 ? 10.477 40.875 14.805 1 61.56 132 ARG A C 1
ATOM 1046 O O . ARG A 1 132 ? 10.766 42.031 15.07 1 61.56 132 ARG A O 1
ATOM 1053 N N . SER A 1 133 ? 9.633 40.188 15.508 1 61.25 133 SER A N 1
ATOM 1054 C CA . SER A 1 133 ? 9.031 40.719 16.734 1 61.25 133 SER A CA 1
ATOM 1055 C C . SER A 1 133 ? 10.078 40.969 17.797 1 61.25 133 SER A C 1
ATOM 1057 O O . SER A 1 133 ? 10.031 42 18.484 1 61.25 133 SER A O 1
ATOM 1059 N N . LYS A 1 134 ? 11.031 40.031 17.906 1 61.38 134 LYS A N 1
ATOM 1060 C CA . LYS A 1 134 ? 12.109 40.219 18.875 1 61.38 134 LYS A CA 1
ATOM 1061 C C . LYS A 1 134 ? 12.945 41.438 18.562 1 61.38 134 LYS A C 1
ATOM 1063 O O . LYS A 1 134 ? 13.336 42.188 19.469 1 61.38 134 LYS A O 1
ATOM 1068 N N . LEU A 1 135 ? 13.148 41.656 17.344 1 64.31 135 LEU A N 1
ATOM 1069 C CA . LEU A 1 135 ? 13.938 42.812 16.906 1 64.31 135 LEU A CA 1
ATOM 1070 C C . LEU A 1 135 ? 13.195 44.125 17.172 1 64.31 135 LEU A C 1
ATOM 1072 O O . LEU A 1 135 ? 13.82 45.125 17.562 1 64.31 135 LEU A O 1
ATOM 1076 N N . LYS A 1 136 ? 11.898 44.125 16.969 1 61.47 136 LYS A N 1
ATOM 1077 C CA . LYS A 1 136 ? 11.094 45.281 17.266 1 61.47 136 LYS A CA 1
ATOM 1078 C C . LYS A 1 136 ? 11.148 45.625 18.75 1 61.47 136 LYS A C 1
ATOM 1080 O O . LYS A 1 136 ? 11.172 46.812 19.125 1 61.47 136 LYS A O 1
ATOM 1085 N N . GLY A 1 137 ? 11.109 44.625 19.609 1 59.69 137 GLY A N 1
ATOM 1086 C CA . GLY A 1 137 ? 11.188 44.844 21.047 1 59.69 137 GLY A CA 1
ATOM 1087 C C . GLY A 1 137 ? 12.523 45.406 21.5 1 59.69 137 GLY A C 1
ATOM 1088 O O . GLY A 1 137 ? 12.602 46.062 22.547 1 59.69 137 GLY A O 1
ATOM 1089 N N . THR A 1 138 ? 13.578 45.156 20.812 1 62.56 138 THR A N 1
ATOM 1090 C CA . THR A 1 138 ? 14.891 45.688 21.172 1 62.56 138 THR A CA 1
ATOM 1091 C C . THR A 1 138 ? 15.039 47.125 20.734 1 62.56 138 THR A C 1
ATOM 1093 O O . THR A 1 138 ? 15.797 47.875 21.328 1 62.56 138 THR A O 1
ATOM 1096 N N . ILE A 1 139 ? 14.344 47.562 19.781 1 61.59 139 ILE A N 1
ATOM 1097 C CA . ILE A 1 139 ? 14.617 48.906 19.25 1 61.59 139 ILE A CA 1
ATOM 1098 C C . ILE A 1 139 ? 13.969 49.969 20.125 1 61.59 139 ILE A C 1
ATOM 1100 O O . ILE A 1 139 ? 14.547 51.031 20.359 1 61.59 139 ILE A O 1
ATOM 1104 N N . GLY A 1 140 ? 12.547 50.031 20.75 1 55.94 140 GLY A N 1
ATOM 1105 C CA . GLY A 1 140 ? 12.047 51.062 21.656 1 55.94 140 GLY A CA 1
ATOM 1106 C C . GLY A 1 140 ? 10.789 50.625 22.391 1 55.94 140 GLY A C 1
ATOM 1107 O O . GLY A 1 140 ? 10.133 49.656 22.016 1 55.94 140 GLY A O 1
ATOM 1108 N N . SER A 1 141 ? 10.258 51.406 23.688 1 55.41 141 SER A N 1
ATOM 1109 C CA . SER A 1 141 ? 9.305 51.188 24.781 1 55.41 141 SER A CA 1
ATOM 1110 C C . SER A 1 141 ? 7.914 50.875 24.234 1 55.41 141 SER A C 1
ATOM 1112 O O . SER A 1 141 ? 7.23 50 24.75 1 55.41 141 SER A O 1
ATOM 1114 N N . ARG A 1 142 ? 7.379 51.594 23.328 1 53.78 142 ARG A N 1
ATOM 1115 C CA . ARG A 1 142 ? 6.016 51.531 22.828 1 53.78 142 ARG A CA 1
ATOM 1116 C C . ARG A 1 142 ? 5.77 50.219 22.078 1 53.78 142 ARG A C 1
ATOM 1118 O O . ARG A 1 142 ? 4.691 49.625 22.188 1 53.78 142 ARG A O 1
ATOM 1125 N N . LEU A 1 143 ? 6.812 49.688 21.391 1 55.41 143 LEU A N 1
ATOM 1126 C CA . LEU A 1 143 ? 6.719 48.531 20.531 1 55.41 143 LEU A CA 1
ATOM 1127 C C . LEU A 1 143 ? 6.777 47.25 21.344 1 55.41 143 LEU A C 1
ATOM 1129 O O . LEU A 1 143 ? 6.367 46.188 20.875 1 55.41 143 LEU A O 1
ATOM 1133 N N . MET A 1 144 ? 7.145 47.5 22.531 1 54.56 144 MET A N 1
ATOM 1134 C CA . MET A 1 144 ? 7.23 46.375 23.469 1 54.56 144 MET A CA 1
ATOM 1135 C C . MET A 1 144 ? 5.844 45.875 23.844 1 54.56 144 MET A C 1
ATOM 1137 O O . MET A 1 144 ? 5.637 44.656 23.984 1 54.56 144 MET A O 1
ATOM 1141 N N . ASN A 1 145 ? 4.941 46.844 23.984 1 55.06 145 ASN A N 1
ATOM 1142 C CA . ASN A 1 145 ? 3.578 46.469 24.328 1 55.06 145 ASN A CA 1
ATOM 1143 C C . ASN A 1 145 ? 2.908 45.688 23.203 1 55.06 145 ASN A C 1
ATOM 1145 O O . ASN A 1 145 ? 2.154 44.75 23.453 1 55.06 145 ASN A O 1
ATOM 1149 N N . ASP A 1 146 ? 3.291 46.125 22 1 53.44 146 ASP A N 1
ATOM 1150 C CA . ASP A 1 146 ? 2.744 45.469 20.828 1 53.44 146 ASP A CA 1
ATOM 1151 C C . ASP A 1 146 ? 3.281 44.031 20.703 1 53.44 146 ASP A C 1
ATOM 1153 O O . ASP A 1 146 ? 2.562 43.125 20.297 1 53.44 146 ASP A O 1
ATOM 1157 N N . ARG A 1 147 ? 4.488 43.875 21.188 1 54.94 147 ARG A N 1
ATOM 1158 C CA . ARG A 1 147 ? 5.148 42.562 21.172 1 54.94 147 ARG A CA 1
ATOM 1159 C C . ARG A 1 147 ? 4.453 41.594 22.109 1 54.94 147 ARG A C 1
ATOM 1161 O O . ARG A 1 147 ? 4.305 40.406 21.781 1 54.94 147 ARG A O 1
ATOM 1168 N N . LYS A 1 148 ? 4.094 42.125 23.234 1 56.5 148 LYS A N 1
ATOM 1169 C CA . LYS A 1 148 ? 3.43 41.25 24.203 1 56.5 148 LYS A CA 1
ATOM 1170 C C . LYS A 1 148 ? 2.15 40.656 23.609 1 56.5 148 LYS A C 1
ATOM 1172 O O . LYS A 1 148 ? 1.868 39.469 23.781 1 56.5 148 LYS A O 1
ATOM 1177 N N . LYS A 1 149 ? 1.514 41.5 22.875 1 56.66 149 LYS A N 1
ATOM 1178 C CA . LYS A 1 149 ? 0.285 41.031 22.234 1 56.66 149 LYS A CA 1
ATOM 1179 C C . LYS A 1 149 ? 0.589 40.062 21.109 1 56.66 149 LYS A C 1
ATOM 1181 O O . LYS A 1 149 ? -0.119 39.062 20.938 1 56.66 149 LYS A O 1
ATOM 1186 N N . GLU A 1 150 ? 1.74 40.344 20.547 1 57.69 150 GLU A N 1
ATOM 1187 C CA . GLU A 1 150 ? 2.117 39.5 19.406 1 57.69 150 GLU A CA 1
ATOM 1188 C C . GLU A 1 150 ? 2.676 38.156 19.859 1 57.69 150 GLU A C 1
ATOM 1190 O O . GLU A 1 150 ? 2.482 37.125 19.203 1 57.69 150 GLU A O 1
ATOM 1195 N N . LYS A 1 151 ? 3.262 38.188 21.031 1 57.03 151 LYS A N 1
ATOM 1196 C CA . LYS A 1 151 ? 3.84 36.969 21.562 1 57.03 151 LYS A CA 1
ATOM 1197 C C . LYS A 1 151 ? 2.762 35.906 21.812 1 57.03 151 LYS A C 1
ATOM 1199 O O . LYS A 1 151 ? 2.975 34.719 21.562 1 57.03 151 LYS A O 1
ATOM 1204 N N . ARG A 1 152 ? 1.675 36.344 22.312 1 54.19 152 ARG A N 1
ATOM 1205 C CA . ARG A 1 152 ? 0.594 35.406 22.594 1 54.19 152 ARG A CA 1
ATOM 1206 C C . ARG A 1 152 ? 0.057 34.781 21.312 1 54.19 152 ARG A C 1
ATOM 1208 O O . ARG A 1 152 ? -0.196 33.594 21.25 1 54.19 152 ARG A O 1
ATOM 1215 N N . VAL A 1 153 ? 0.001 35.656 20.328 1 54.28 153 VAL A N 1
ATOM 1216 C CA . VAL A 1 153 ? -0.51 35.188 19.047 1 54.28 153 VAL A CA 1
ATOM 1217 C C . VAL A 1 153 ? 0.492 34.219 18.406 1 54.28 153 VAL A C 1
ATOM 1219 O O . VAL A 1 153 ? 0.109 33.188 17.875 1 54.28 153 VAL A O 1
ATOM 1222 N N . LEU A 1 154 ? 1.715 34.562 18.625 1 58.97 154 LEU A N 1
ATOM 1223 C CA . LEU A 1 154 ? 2.775 33.75 18.016 1 58.97 154 LEU A CA 1
ATOM 1224 C C . LEU A 1 154 ? 2.881 32.406 18.703 1 58.97 154 LEU A C 1
ATOM 1226 O O . LEU A 1 154 ? 3.105 31.375 18.047 1 58.97 154 LEU A O 1
ATOM 1230 N N . ALA A 1 155 ? 2.686 32.469 20.016 1 56.5 155 ALA A N 1
ATOM 1231 C CA . ALA A 1 155 ? 2.738 31.219 20.781 1 56.5 155 ALA A CA 1
ATOM 1232 C C . ALA A 1 155 ? 1.621 30.266 20.359 1 56.5 155 ALA A C 1
ATOM 1234 O O . ALA A 1 155 ? 1.84 29.062 20.234 1 56.5 155 ALA A O 1
ATOM 1235 N N . LEU A 1 156 ? 0.533 30.828 20.109 1 55.69 156 LEU A N 1
ATOM 1236 C CA . LEU A 1 156 ? -0.607 30.031 19.672 1 55.69 156 LEU A CA 1
ATOM 1237 C C . LEU A 1 156 ? -0.367 29.453 18.281 1 55.69 156 LEU A C 1
ATOM 1239 O O . LEU A 1 156 ? -0.705 28.297 18.016 1 55.69 156 LEU A O 1
ATOM 1243 N N . GLU A 1 157 ? 0.294 30.297 17.562 1 57.19 157 GLU A N 1
ATOM 1244 C CA . GLU A 1 157 ? 0.626 29.844 16.219 1 57.19 157 GLU A CA 1
ATOM 1245 C C . GLU A 1 157 ? 1.629 28.688 16.25 1 57.19 157 GLU A C 1
ATOM 1247 O O . GLU A 1 157 ? 1.5 27.719 15.5 1 57.19 157 GLU A O 1
ATOM 1252 N N . HIS A 1 158 ? 2.539 28.875 17.078 1 58 158 HIS A N 1
ATOM 1253 C CA . HIS A 1 158 ? 3.555 27.844 17.234 1 58 158 HIS A CA 1
ATOM 1254 C C . HIS A 1 158 ? 2.934 26.516 17.688 1 58 158 HIS A C 1
ATOM 1256 O O . HIS A 1 158 ? 3.279 25.469 17.156 1 58 158 HIS A O 1
ATOM 1262 N N . ASP A 1 159 ? 2.143 26.609 18.656 1 57.47 159 ASP A N 1
ATOM 1263 C CA . ASP A 1 159 ? 1.492 25.406 19.188 1 57.47 159 ASP A CA 1
ATOM 1264 C C . ASP A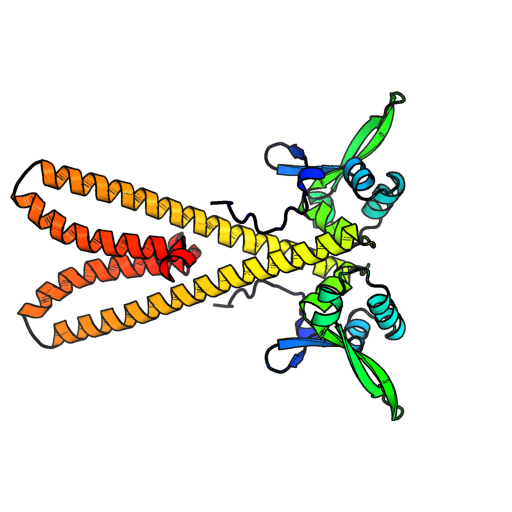 1 159 ? 0.694 24.703 18.094 1 57.47 159 ASP A C 1
ATOM 1266 O O . ASP A 1 159 ? 0.7 23.469 18 1 57.47 159 ASP A O 1
ATOM 1270 N N . HIS A 1 160 ? 0.232 25.484 17.328 1 56.44 160 HIS A N 1
ATOM 1271 C CA . HIS A 1 160 ? -0.59 24.953 16.234 1 56.44 160 HIS A CA 1
ATOM 1272 C C . HIS A 1 160 ? 0.265 24.25 15.195 1 56.44 160 HIS A C 1
ATOM 1274 O O . HIS A 1 160 ? -0.078 23.156 14.742 1 56.44 160 HIS A O 1
ATOM 1280 N N . ILE A 1 161 ? 1.264 24.906 14.883 1 57.75 161 ILE A N 1
ATOM 1281 C CA . ILE A 1 161 ? 2.207 24.344 13.914 1 57.75 161 ILE A CA 1
ATOM 1282 C C . ILE A 1 161 ? 2.744 23.016 14.43 1 57.75 161 ILE A C 1
ATOM 1284 O O . ILE A 1 161 ? 2.816 22.047 13.68 1 57.75 161 ILE A O 1
ATOM 1288 N N . MET A 1 162 ? 3.021 23.094 15.672 1 57.34 162 MET A N 1
ATOM 1289 C CA . MET A 1 162 ? 3.58 21.875 16.266 1 57.34 162 MET A CA 1
ATOM 1290 C C . MET A 1 162 ? 2.562 20.75 16.25 1 57.34 162 MET A C 1
ATOM 1292 O O . MET A 1 162 ? 2.922 19.594 16.031 1 57.34 162 MET A O 1
ATOM 1296 N N . GLN A 1 163 ? 1.452 21.125 16.469 1 57.88 163 GLN A N 1
ATOM 1297 C CA . GLN A 1 163 ? 0.4 20.109 16.484 1 57.88 163 GLN A CA 1
ATOM 1298 C C . GLN A 1 163 ? 0.213 19.5 15.109 1 57.88 163 GLN A C 1
ATOM 1300 O O . GLN A 1 163 ? -0.063 18.297 14.992 1 57.88 163 GLN A O 1
ATOM 1305 N N . VAL A 1 164 ? 0.396 20.359 14.188 1 56.59 164 VAL A N 1
ATOM 1306 C CA . VAL A 1 164 ? 0.194 19.891 12.82 1 56.59 164 VAL A CA 1
ATOM 1307 C C . VAL A 1 164 ? 1.395 19.062 12.367 1 56.59 164 VAL A C 1
ATOM 1309 O O . VAL A 1 164 ? 1.234 18.047 11.695 1 56.59 164 VAL A O 1
ATOM 1312 N N . THR A 1 165 ? 2.48 19.469 12.742 1 55.34 165 THR A N 1
ATOM 1313 C CA . THR A 1 165 ? 3.711 18.922 12.18 1 55.34 165 THR A CA 1
ATOM 1314 C C . THR A 1 165 ? 4.172 17.719 12.977 1 55.34 165 THR A C 1
ATOM 1316 O O . THR A 1 165 ? 4.797 16.797 12.43 1 55.34 165 THR A O 1
ATOM 1319 N N . GLN A 1 166 ? 4.145 17.766 14.266 1 49.44 166 GLN A N 1
ATOM 1320 C CA . GLN A 1 166 ? 4.648 16.703 15.133 1 49.44 166 GLN A CA 1
ATOM 1321 C C . GLN A 1 166 ? 3.609 16.312 16.188 1 49.44 166 GLN A C 1
ATOM 1323 O O . GLN A 1 166 ? 3.787 16.594 17.375 1 49.44 166 GLN A O 1
ATOM 1328 N N . PRO A 1 167 ? 2.545 15.695 15.75 1 47.38 167 PRO A N 1
ATOM 1329 C CA . PRO A 1 167 ? 1.535 15.391 16.766 1 47.38 167 PRO A CA 1
ATOM 1330 C C . PRO A 1 167 ? 2.066 14.477 17.875 1 47.38 167 PRO A C 1
ATOM 1332 O O . PRO A 1 167 ? 1.481 14.406 18.953 1 47.38 167 PRO A O 1
ATOM 1335 N N . ASP A 1 168 ? 2.975 13.711 17.625 1 45.62 168 ASP A N 1
ATOM 1336 C CA . ASP A 1 168 ? 3.461 12.82 18.672 1 45.62 168 ASP A CA 1
ATOM 1337 C C . ASP A 1 168 ? 4.129 13.602 19.797 1 45.62 168 ASP A C 1
ATOM 1339 O O . ASP A 1 168 ? 4.262 13.102 20.922 1 45.62 168 ASP A O 1
ATOM 1343 N N . LEU A 1 169 ? 4.715 14.703 19.516 1 41.16 169 LEU A N 1
ATOM 1344 C CA . LEU A 1 169 ? 5.492 15.359 20.562 1 41.16 169 LEU A CA 1
ATOM 1345 C C . LEU A 1 169 ? 4.574 15.977 21.609 1 41.16 169 LEU A C 1
ATOM 1347 O O . LEU A 1 169 ? 4.992 16.203 22.75 1 41.16 169 LEU A O 1
ATOM 1351 N N . LEU A 1 170 ? 3.463 16.469 21.344 1 35.59 170 LEU A N 1
ATOM 1352 C CA . LEU A 1 170 ? 2.719 17.125 22.406 1 35.59 170 LEU A CA 1
ATOM 1353 C C . LEU A 1 170 ? 1.99 16.109 23.266 1 35.59 170 LEU A C 1
ATOM 1355 O O . LEU A 1 170 ? 1.293 16.469 24.219 1 35.59 170 LEU A O 1
ATOM 1359 N N . ILE A 1 171 ? 1.798 14.977 22.75 1 33.44 171 ILE A N 1
ATOM 1360 C CA . ILE A 1 171 ? 1.123 14.117 23.719 1 33.44 171 ILE A CA 1
ATOM 1361 C C . ILE A 1 171 ? 2.1 13.711 24.812 1 33.44 171 ILE A C 1
ATOM 1363 O O . ILE A 1 171 ? 1.743 12.953 25.719 1 33.44 171 ILE A O 1
ATOM 1367 N N . ASN A 1 172 ? 3.352 14.102 24.891 1 28.88 172 ASN A N 1
ATOM 1368 C CA . ASN A 1 172 ? 3.885 13.703 26.188 1 28.88 172 ASN A CA 1
ATOM 1369 C C . ASN A 1 172 ? 3.25 14.508 27.328 1 28.88 172 ASN A C 1
ATOM 1371 O O . ASN A 1 172 ? 3.043 15.719 27.203 1 28.88 172 ASN A O 1
ATOM 1375 N N . MET B 1 1 ? 16.969 11.852 15.172 1 20.88 1 MET B N 1
ATOM 1376 C CA . MET B 1 1 ? 15.562 11.523 15.023 1 20.88 1 MET B CA 1
ATOM 1377 C C . MET B 1 1 ? 15.289 10.898 13.656 1 20.88 1 MET B C 1
ATOM 1379 O O . MET B 1 1 ? 15.578 11.5 12.625 1 20.88 1 MET B O 1
ATOM 1383 N N . ASN B 1 2 ? 15.43 9.531 13.484 1 25.34 2 ASN B N 1
ATOM 1384 C CA . ASN B 1 2 ? 15.367 8.742 12.258 1 25.34 2 ASN B CA 1
ATOM 1385 C C . ASN B 1 2 ? 14.07 9 11.5 1 25.34 2 ASN B C 1
ATOM 1387 O O . ASN B 1 2 ? 12.984 9.023 12.094 1 25.34 2 ASN B O 1
ATOM 1391 N N . ASN B 1 3 ? 14.031 9.883 10.648 1 28.45 3 ASN B N 1
ATOM 1392 C CA . ASN B 1 3 ? 12.883 10.016 9.758 1 28.45 3 ASN B CA 1
ATOM 1393 C C . ASN B 1 3 ? 12.195 8.68 9.516 1 28.45 3 ASN B C 1
ATOM 1395 O O . ASN B 1 3 ? 12.82 7.727 9.047 1 28.45 3 ASN B O 1
ATOM 1399 N N . PRO B 1 4 ? 11.25 8.297 10.477 1 32.34 4 PRO B N 1
ATOM 1400 C CA . PRO B 1 4 ? 10.664 6.965 10.312 1 32.34 4 PRO B CA 1
ATOM 1401 C C . PRO B 1 4 ? 10.367 6.629 8.859 1 32.34 4 PRO B C 1
ATOM 1403 O O . PRO B 1 4 ? 9.414 7.16 8.281 1 32.34 4 PRO B O 1
ATOM 1406 N N . SER B 1 5 ? 11.258 6.871 8.023 1 35.5 5 SER B N 1
ATOM 1407 C CA . SER B 1 5 ? 11.07 6.176 6.754 1 35.5 5 SER B CA 1
ATOM 1408 C C . SER B 1 5 ? 10.461 4.793 6.965 1 35.5 5 SER B C 1
ATOM 1410 O O . SER B 1 5 ? 11.148 3.869 7.418 1 35.5 5 SER B O 1
ATOM 1412 N N . VAL B 1 6 ? 9.312 4.781 7.648 1 36.91 6 VAL B N 1
ATOM 1413 C CA . VAL B 1 6 ? 8.516 3.664 8.141 1 36.91 6 VAL B CA 1
ATOM 1414 C C . VAL B 1 6 ? 8.727 2.447 7.246 1 36.91 6 VAL B C 1
ATOM 1416 O O . VAL B 1 6 ? 8.258 1.351 7.555 1 36.91 6 VAL B O 1
ATOM 1419 N N . ILE B 1 7 ? 8.617 2.658 5.922 1 40.34 7 ILE B N 1
ATOM 1420 C CA . ILE B 1 7 ? 8.688 1.386 5.211 1 40.34 7 ILE B CA 1
ATOM 1421 C C . ILE B 1 7 ? 9.859 0.562 5.738 1 40.34 7 ILE B C 1
ATOM 1423 O O . ILE B 1 7 ? 11.016 0.991 5.656 1 40.34 7 ILE B O 1
ATOM 1427 N N . PRO B 1 8 ? 9.75 -0.034 6.898 1 38.19 8 PRO B N 1
ATOM 1428 C CA . PRO B 1 8 ? 10.922 -0.911 7.008 1 38.19 8 PRO B CA 1
ATOM 1429 C C . PRO B 1 8 ? 11.625 -1.127 5.668 1 38.19 8 PRO B C 1
ATOM 1431 O O . PRO B 1 8 ? 10.969 -1.16 4.621 1 38.19 8 PRO B O 1
ATOM 1434 N N . ALA B 1 9 ? 12.852 -0.727 5.566 1 38.44 9 ALA B N 1
ATOM 1435 C CA . ALA B 1 9 ? 13.758 -0.648 4.418 1 38.44 9 ALA B CA 1
ATOM 1436 C C . ALA B 1 9 ? 13.617 -1.881 3.527 1 38.44 9 ALA B C 1
ATOM 1438 O O . ALA B 1 9 ? 14.062 -2.971 3.895 1 38.44 9 ALA B O 1
ATOM 1439 N N . PHE B 1 10 ? 12.406 -2.469 3.254 1 44.12 10 PHE B N 1
ATOM 1440 C CA . PHE B 1 10 ? 12.672 -3.141 1.986 1 44.12 10 PHE B CA 1
ATOM 1441 C C . PHE B 1 10 ? 13.828 -2.475 1.252 1 44.12 10 PHE B C 1
ATOM 1443 O O . PHE B 1 10 ? 13.789 -1.271 0.984 1 44.12 10 PHE B O 1
ATOM 1450 N N . ASP B 1 11 ? 14.875 -2.721 1.836 1 52.31 11 ASP B N 1
ATOM 1451 C CA . ASP B 1 11 ? 16.031 -2.09 1.219 1 52.31 11 ASP B CA 1
ATOM 1452 C C . ASP B 1 11 ? 15.906 -2.068 -0.302 1 52.31 11 ASP B C 1
ATOM 1454 O O . ASP B 1 11 ? 16.469 -2.928 -0.99 1 52.31 11 ASP B O 1
ATOM 1458 N N . PHE B 1 12 ? 14.602 -1.658 -0.74 1 60.97 12 PHE B N 1
ATOM 1459 C CA . PHE B 1 12 ? 14.586 -1.296 -2.152 1 60.97 12 PHE B CA 1
ATOM 1460 C C . PHE B 1 12 ? 15.891 -0.613 -2.549 1 60.97 12 PHE B C 1
ATOM 1462 O O . PHE B 1 12 ? 16.328 -0.714 -3.699 1 60.97 12 PHE B O 1
ATOM 1469 N N . ARG B 1 13 ? 16.438 -0.245 -1.39 1 60.91 13 ARG B N 1
ATOM 1470 C CA . ARG B 1 13 ? 17.656 0.498 -1.67 1 60.91 13 ARG B CA 1
ATOM 1471 C C . ARG B 1 13 ? 18.75 -0.421 -2.225 1 60.91 13 ARG B C 1
ATOM 1473 O O . ARG B 1 13 ? 19.609 0.02 -2.979 1 60.91 13 ARG B O 1
ATOM 1480 N N . GLU B 1 14 ? 18.5 -1.684 -1.679 1 65.25 14 GLU B N 1
ATOM 1481 C CA . GLU B 1 14 ? 19.5 -2.627 -2.174 1 65.25 14 GLU B CA 1
ATOM 1482 C C . GLU B 1 14 ? 19.25 -2.963 -3.643 1 65.25 14 GLU B C 1
ATOM 1484 O O . GLU B 1 14 ? 20.172 -3.381 -4.348 1 65.25 14 GLU B O 1
ATOM 1489 N N . MET B 1 15 ? 17.984 -2.662 -4.012 1 72.62 15 MET B N 1
ATOM 1490 C CA . MET B 1 15 ? 17.672 -3.059 -5.379 1 72.62 15 MET B CA 1
ATOM 1491 C C . MET B 1 15 ? 17.484 -1.835 -6.27 1 72.62 15 MET B C 1
ATOM 1493 O O . MET B 1 15 ? 17.234 -1.968 -7.469 1 72.62 15 MET B O 1
ATOM 1497 N N . VAL B 1 16 ? 17.719 -0.703 -5.664 1 71.31 16 VAL B N 1
ATOM 1498 C CA . VAL B 1 16 ? 17.312 0.47 -6.43 1 71.31 16 VAL B CA 1
ATOM 1499 C C . VAL B 1 16 ? 18.516 1.367 -6.68 1 71.31 16 VAL B C 1
ATOM 1501 O O . VAL B 1 16 ? 19.484 1.334 -5.922 1 71.31 16 VAL B O 1
ATOM 1504 N N . THR B 1 17 ? 18.562 1.957 -7.789 1 71.06 17 THR B N 1
ATOM 1505 C CA . THR B 1 17 ? 19.484 3.043 -8.117 1 71.06 17 THR B CA 1
ATOM 1506 C C . THR B 1 17 ? 18.719 4.352 -8.305 1 71.06 17 THR B C 1
ATOM 1508 O O . THR B 1 17 ? 17.531 4.344 -8.633 1 71.06 17 THR B O 1
ATOM 1511 N N . VAL B 1 18 ? 19.344 5.434 -7.809 1 68.62 18 VAL B N 1
ATOM 1512 C CA . VAL B 1 18 ? 18.734 6.738 -8.023 1 68.62 18 VAL B CA 1
ATOM 1513 C C . VAL B 1 18 ? 19.109 7.258 -9.414 1 68.62 18 VAL B C 1
ATOM 1515 O O . VAL B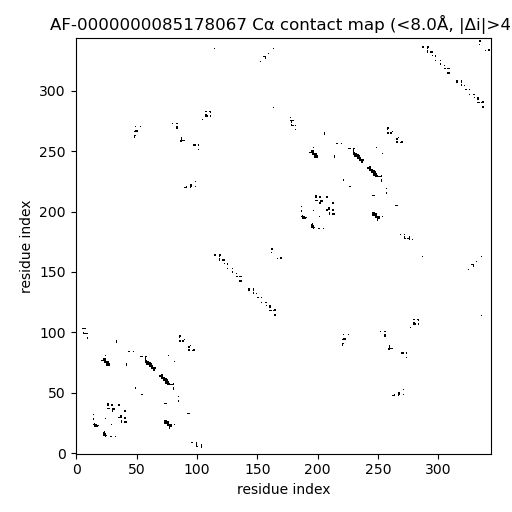 1 18 ? 20.281 7.383 -9.742 1 68.62 18 VAL B O 1
ATOM 1518 N N . THR B 1 19 ? 18.141 7.266 -10.281 1 66.69 19 THR B N 1
ATOM 1519 C CA . THR B 1 19 ? 18.344 7.836 -11.602 1 66.69 19 THR B CA 1
ATOM 1520 C C . THR B 1 19 ? 17.484 9.086 -11.797 1 66.69 19 THR B C 1
ATOM 1522 O O . THR B 1 19 ? 16.25 9.016 -11.711 1 66.69 19 THR B O 1
ATOM 1525 N N . SER B 1 20 ? 18.141 10.234 -12.18 1 69.38 20 SER B N 1
ATOM 1526 C CA . SER B 1 20 ? 17.484 11.508 -12.43 1 69.38 20 SER B CA 1
ATOM 1527 C C . SER B 1 20 ? 16.516 11.859 -11.312 1 69.38 20 SER B C 1
ATOM 1529 O O . SER B 1 20 ? 15.391 12.312 -11.57 1 69.38 20 SER B O 1
ATOM 1531 N N . GLY B 1 21 ? 16.844 11.336 -10.18 1 68.5 21 GLY B N 1
ATOM 1532 C CA . GLY B 1 21 ? 16.047 11.711 -9.016 1 68.5 21 GLY B CA 1
ATOM 1533 C C . GLY B 1 21 ? 14.938 10.719 -8.703 1 68.5 21 GLY B C 1
ATOM 1534 O O . GLY B 1 21 ? 14.18 10.906 -7.754 1 68.5 21 GLY B O 1
ATOM 1535 N N . GLU B 1 22 ? 14.891 9.766 -9.625 1 77.5 22 GLU B N 1
ATOM 1536 C CA . GL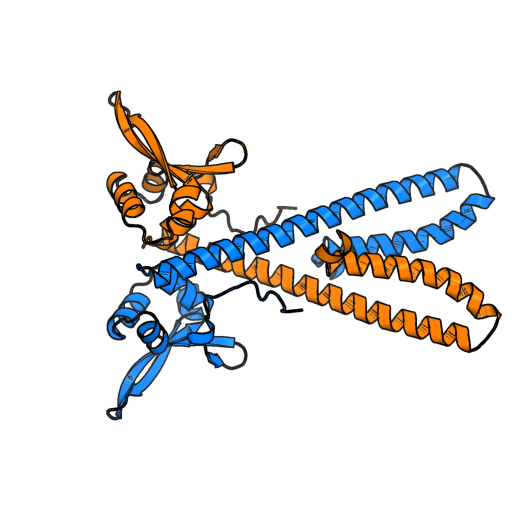U B 1 22 ? 13.852 8.773 -9.398 1 77.5 22 GLU B CA 1
ATOM 1537 C C . GLU B 1 22 ? 14.453 7.426 -9.008 1 77.5 22 GLU B C 1
ATOM 1539 O O . GLU B 1 22 ? 15.516 7.047 -9.5 1 77.5 22 GLU B O 1
ATOM 1544 N N . LEU B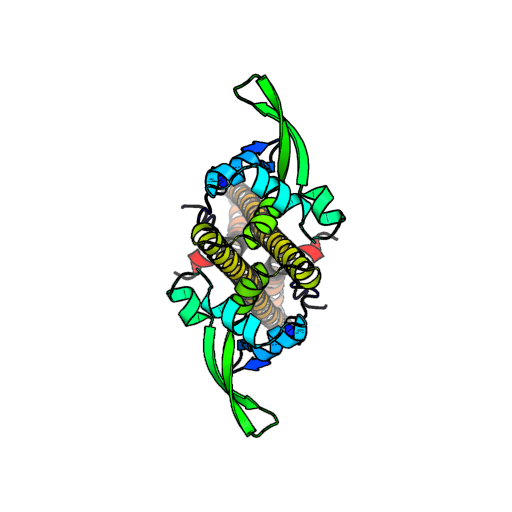 1 23 ? 13.82 6.836 -8.016 1 78.69 23 LEU B N 1
ATOM 1545 C CA . LEU B 1 23 ? 14.242 5.488 -7.633 1 78.69 23 LEU B CA 1
ATOM 1546 C C . LEU B 1 23 ? 13.82 4.473 -8.695 1 78.69 23 LEU B C 1
ATOM 1548 O O . LEU B 1 23 ? 12.641 4.363 -9.023 1 78.69 23 LEU B O 1
ATOM 1552 N N . VAL B 1 24 ? 14.867 3.877 -9.398 1 86.81 24 VAL B N 1
ATOM 1553 C CA . VAL B 1 24 ? 14.586 2.885 -10.438 1 86.81 24 VAL B CA 1
ATOM 1554 C C . VAL B 1 24 ? 15.438 1.638 -10.195 1 86.81 24 VAL B C 1
ATOM 1556 O O . VAL B 1 24 ? 16.453 1.693 -9.492 1 86.81 24 VAL B O 1
ATOM 1559 N N . THR B 1 25 ? 15.023 0.508 -10.641 1 93.12 25 THR B N 1
ATOM 1560 C CA . THR B 1 25 ? 15.773 -0.742 -10.633 1 93.12 25 THR B CA 1
ATOM 1561 C C . THR B 1 25 ? 15.711 -1.417 -12 1 93.12 25 THR B C 1
ATOM 1563 O O . THR B 1 25 ? 15.164 -0.854 -12.953 1 93.12 25 THR B O 1
ATOM 1566 N N . THR B 1 26 ? 16.438 -2.52 -12.188 1 93.62 26 THR B N 1
ATOM 1567 C CA . THR B 1 26 ? 16.453 -3.246 -13.445 1 93.62 26 THR B CA 1
ATOM 1568 C C . THR B 1 26 ? 16.031 -4.699 -13.242 1 93.62 26 THR B C 1
ATOM 1570 O O . THR B 1 26 ? 16.109 -5.219 -12.125 1 93.62 26 THR B O 1
ATOM 1573 N N . SER B 1 27 ? 15.625 -5.285 -14.352 1 96.5 27 SER B N 1
ATOM 1574 C CA . SER B 1 27 ? 15.273 -6.699 -14.312 1 96.5 27 SER B CA 1
ATOM 1575 C C . SER B 1 27 ? 16.438 -7.551 -13.828 1 96.5 27 SER B C 1
ATOM 1577 O O . SER B 1 27 ? 16.25 -8.547 -13.133 1 96.5 27 SER B O 1
ATOM 1579 N N . VAL B 1 28 ? 17.672 -7.137 -14.125 1 93.81 28 VAL B N 1
ATOM 1580 C CA . VAL B 1 28 ? 18.859 -7.879 -13.734 1 93.81 28 VAL B CA 1
ATOM 1581 C C . VAL B 1 28 ? 19.031 -7.812 -12.219 1 93.81 28 VAL B C 1
ATOM 1583 O O . VAL B 1 28 ? 19.266 -8.836 -11.57 1 93.81 28 VAL B O 1
ATOM 1586 N N . ARG B 1 29 ? 18.875 -6.66 -11.648 1 92.62 29 ARG B N 1
ATOM 1587 C CA . ARG B 1 29 ? 19.031 -6.477 -10.211 1 92.62 29 ARG B CA 1
ATOM 1588 C C . ARG B 1 29 ? 17.953 -7.227 -9.445 1 92.62 29 ARG B C 1
ATOM 1590 O O . ARG B 1 29 ? 18.234 -7.816 -8.391 1 92.62 29 ARG B O 1
ATOM 1597 N N . VAL B 1 30 ? 16.719 -7.184 -9.945 1 94.94 30 VAL B N 1
ATOM 1598 C CA . VAL B 1 30 ? 15.617 -7.914 -9.32 1 94.94 30 VAL B CA 1
ATOM 1599 C C . VAL B 1 30 ? 15.922 -9.406 -9.312 1 94.94 30 VAL B C 1
ATOM 1601 O O . VAL B 1 30 ? 15.727 -10.086 -8.305 1 94.94 30 VAL B O 1
ATOM 1604 N N . ALA B 1 31 ? 16.422 -9.883 -10.438 1 95.31 31 ALA B N 1
ATOM 1605 C CA . ALA B 1 31 ? 16.781 -11.297 -10.539 1 95.31 31 ALA B CA 1
ATOM 1606 C C . ALA B 1 31 ? 17.844 -11.672 -9.516 1 95.31 31 ALA B C 1
ATOM 1608 O O . ALA B 1 31 ? 17.719 -12.695 -8.836 1 95.31 31 ALA B O 1
ATOM 1609 N N . ASP B 1 32 ? 18.781 -10.844 -9.383 1 92.25 32 ASP B N 1
ATOM 1610 C CA . ASP B 1 32 ? 19.875 -11.086 -8.453 1 92.25 32 ASP B CA 1
ATOM 1611 C C . ASP B 1 32 ? 19.375 -11.094 -7.012 1 92.25 32 ASP B C 1
ATOM 1613 O O . ASP B 1 32 ? 19.734 -11.977 -6.227 1 92.25 32 ASP B O 1
ATOM 1617 N N . TYR B 1 33 ? 18.578 -10.219 -6.691 1 91.38 33 TYR B N 1
ATOM 1618 C CA . TYR B 1 33 ? 18.094 -10.078 -5.324 1 91.38 33 TYR B CA 1
ATOM 1619 C C . TYR B 1 33 ? 17.25 -11.289 -4.918 1 91.38 33 TYR B C 1
ATOM 1621 O O . TYR B 1 33 ? 17.359 -11.773 -3.787 1 91.38 33 TYR B O 1
ATOM 1629 N N . PHE B 1 34 ? 16.453 -11.766 -5.793 1 94.5 34 PHE B N 1
ATOM 1630 C CA . PHE B 1 34 ? 15.523 -12.844 -5.461 1 94.5 34 PHE B CA 1
ATOM 1631 C C . PHE B 1 34 ? 16.109 -14.195 -5.836 1 94.5 34 PHE B C 1
ATOM 1633 O O . PHE B 1 34 ? 15.461 -15.227 -5.66 1 94.5 34 PHE B O 1
ATOM 1640 N N . GLY B 1 35 ? 17.328 -14.148 -6.367 1 93.94 35 GLY B N 1
ATOM 1641 C CA . GLY B 1 35 ? 17.969 -15.398 -6.742 1 93.94 35 GLY B CA 1
ATOM 1642 C C . GLY B 1 35 ? 17.266 -16.109 -7.879 1 93.94 35 GLY B C 1
ATOM 1643 O O . GLY B 1 35 ? 17.125 -17.344 -7.859 1 93.94 35 GLY B O 1
ATOM 1644 N N . LYS B 1 36 ? 16.75 -15.336 -8.797 1 95.75 36 LYS B N 1
ATOM 1645 C CA . LYS B 1 36 ? 16.047 -15.875 -9.953 1 95.75 36 LYS B CA 1
ATOM 1646 C C . LYS B 1 36 ? 16.906 -15.75 -11.219 1 95.75 36 LYS B C 1
ATOM 1648 O O . LYS B 1 36 ? 17.766 -14.875 -11.305 1 95.75 36 LYS B O 1
ATOM 1653 N N . LYS B 1 37 ? 16.688 -16.672 -12.156 1 96.88 37 LYS B N 1
ATOM 1654 C CA . LYS B 1 37 ? 17.281 -16.453 -13.469 1 96.88 37 LYS B CA 1
ATOM 1655 C C . LYS B 1 37 ? 16.703 -15.203 -14.133 1 96.88 37 LYS B C 1
ATOM 1657 O O . LYS B 1 37 ? 15.5 -14.969 -14.078 1 96.88 37 LYS B O 1
ATOM 1662 N N . HIS B 1 38 ? 17.609 -14.469 -14.727 1 96.06 38 HIS B N 1
ATOM 1663 C CA . HIS B 1 38 ? 17.172 -13.227 -15.359 1 96.06 38 HIS B CA 1
ATOM 1664 C C . HIS B 1 38 ? 16.109 -13.492 -16.406 1 96.06 38 HIS B C 1
ATOM 1666 O O . HIS B 1 38 ? 15.125 -12.742 -16.516 1 96.06 38 HIS B O 1
ATOM 1672 N N . LYS B 1 39 ? 16.25 -14.555 -17.094 1 96.12 39 LYS B N 1
ATOM 1673 C CA . LYS B 1 39 ? 15.281 -14.891 -18.141 1 96.12 39 LYS B CA 1
ATOM 1674 C C . LYS B 1 39 ? 13.891 -15.094 -17.562 1 96.12 39 LYS B C 1
ATOM 1676 O O . LYS B 1 39 ? 12.891 -14.781 -18.203 1 96.12 39 LYS B O 1
ATOM 1681 N N . ASN B 1 40 ? 13.828 -15.664 -16.375 1 97.62 40 ASN B N 1
ATOM 1682 C CA . ASN B 1 40 ? 12.547 -15.883 -15.703 1 97.62 40 ASN B CA 1
ATOM 1683 C C . ASN B 1 40 ? 11.891 -14.562 -15.312 1 97.62 40 ASN B C 1
ATOM 1685 O O . ASN B 1 40 ? 10.664 -14.43 -15.398 1 97.62 40 ASN B O 1
ATOM 1689 N N . VAL B 1 41 ? 12.703 -13.641 -14.891 1 97.56 41 VAL B N 1
ATOM 1690 C CA . VAL B 1 41 ? 12.188 -12.32 -14.523 1 97.56 41 VAL B CA 1
ATOM 1691 C C . VAL B 1 41 ? 11.672 -11.602 -15.766 1 97.56 41 VAL B C 1
ATOM 1693 O O . VAL B 1 41 ? 10.609 -10.984 -15.727 1 97.56 41 VAL B O 1
ATOM 1696 N N . LEU B 1 42 ? 12.445 -11.703 -16.859 1 97.94 42 LEU B N 1
ATOM 1697 C CA . LEU B 1 42 ? 12.008 -11.102 -18.109 1 97.94 42 LEU B CA 1
ATOM 1698 C C . LEU B 1 42 ? 10.672 -11.688 -18.562 1 97.94 42 LEU B C 1
ATOM 1700 O O . LEU B 1 42 ? 9.789 -10.961 -19.016 1 97.94 42 LEU B O 1
ATOM 1704 N N . GLN B 1 43 ? 10.555 -12.992 -18.422 1 97.69 43 GLN B N 1
ATOM 1705 C CA . GLN B 1 43 ? 9.305 -13.664 -18.781 1 97.69 43 GLN B CA 1
ATOM 1706 C C . GLN B 1 43 ? 8.156 -13.203 -17.891 1 97.69 43 GLN B C 1
ATOM 1708 O O . GLN B 1 43 ? 7.039 -13 -18.359 1 97.69 43 GLN B O 1
ATOM 1713 N N . ALA B 1 44 ? 8.453 -13.047 -16.625 1 97.25 44 ALA B N 1
ATOM 1714 C CA . ALA B 1 44 ? 7.441 -12.578 -15.688 1 97.25 44 ALA B CA 1
ATOM 1715 C C . ALA B 1 44 ? 6.934 -11.195 -16.078 1 97.25 44 ALA B C 1
ATOM 1717 O O . ALA B 1 44 ? 5.727 -10.938 -16.047 1 97.25 44 ALA B O 1
ATOM 1718 N N . ILE B 1 45 ? 7.816 -10.336 -16.453 1 97.94 45 ILE B N 1
ATOM 1719 C CA . ILE B 1 45 ? 7.461 -8.969 -16.828 1 97.94 45 ILE B CA 1
ATOM 1720 C C . ILE B 1 45 ? 6.605 -8.992 -18.094 1 97.94 45 ILE B C 1
ATOM 1722 O O . ILE B 1 45 ? 5.609 -8.273 -18.188 1 97.94 45 ILE B O 1
ATOM 1726 N N . ARG B 1 46 ? 6.965 -9.82 -19 1 96.38 46 ARG B N 1
ATOM 1727 C CA . ARG B 1 46 ? 6.234 -9.922 -20.25 1 96.38 46 ARG B CA 1
ATOM 1728 C C . ARG B 1 46 ? 4.816 -10.43 -20.031 1 96.38 46 ARG B C 1
ATOM 1730 O O . ARG B 1 46 ? 3.885 -10.031 -20.734 1 96.38 46 ARG B O 1
ATOM 1737 N N . ASN B 1 47 ? 4.625 -11.266 -19.062 1 96.31 47 ASN B N 1
ATOM 1738 C CA . ASN B 1 47 ? 3.352 -11.945 -18.844 1 96.31 47 ASN B CA 1
ATOM 1739 C C . ASN B 1 47 ? 2.453 -11.156 -17.891 1 96.31 47 ASN B C 1
ATOM 1741 O O . ASN B 1 47 ? 1.352 -11.602 -17.562 1 96.31 47 ASN B O 1
ATOM 1745 N N . LEU B 1 48 ? 2.945 -10.016 -17.438 1 96.25 48 LEU B N 1
ATOM 1746 C CA . LEU B 1 48 ? 2.123 -9.227 -16.516 1 96.25 48 LEU B CA 1
ATOM 1747 C C . LEU B 1 48 ? 0.796 -8.852 -17.172 1 96.25 48 LEU B C 1
ATOM 1749 O O . LEU B 1 48 ? 0.759 -8.492 -18.359 1 96.25 48 LEU B O 1
ATOM 1753 N N . GLN B 1 49 ? -0.28 -8.906 -16.453 1 95.62 49 GLN B N 1
ATOM 1754 C CA . GLN B 1 49 ? -1.603 -8.578 -16.969 1 95.62 49 GLN B CA 1
ATOM 1755 C C . GLN B 1 49 ? -2.062 -7.207 -16.484 1 95.62 49 GLN B C 1
ATOM 1757 O O . GLN B 1 49 ? -3.26 -6.973 -16.312 1 95.62 49 GLN B O 1
ATOM 1762 N N . CYS B 1 50 ? -1.096 -6.371 -16.188 1 96.06 50 CYS B N 1
ATOM 1763 C CA . CYS B 1 50 ? -1.438 -5.016 -15.773 1 96.06 50 CYS B CA 1
ATOM 1764 C C . CYS B 1 50 ? -1.912 -4.184 -16.953 1 96.06 50 CYS B C 1
ATOM 1766 O O . CYS B 1 50 ? -1.832 -4.633 -18.109 1 96.06 50 CYS B O 1
ATOM 1768 N N . SER B 1 51 ? -2.469 -3.049 -16.672 1 96.88 51 SER B N 1
ATOM 1769 C CA . SER B 1 51 ? -2.945 -2.164 -17.734 1 96.88 51 SER B CA 1
ATOM 1770 C C . SER B 1 51 ? -1.8 -1.706 -18.625 1 96.88 51 SER B C 1
ATOM 1772 O O . SER B 1 51 ? -0.648 -1.648 -18.188 1 96.88 51 SER B O 1
ATOM 1774 N N . ASP B 1 52 ? -2.088 -1.4 -19.844 1 96.75 52 ASP B N 1
ATOM 1775 C CA . ASP B 1 52 ? -1.082 -0.923 -20.797 1 96.75 52 ASP B CA 1
ATOM 1776 C C . ASP B 1 52 ? -0.41 0.349 -20.281 1 96.75 52 ASP B C 1
ATOM 1778 O O . ASP B 1 52 ? 0.8 0.524 -20.438 1 96.75 52 ASP B O 1
ATOM 1782 N N . ASP B 1 53 ? -1.208 1.225 -19.766 1 96.94 53 ASP B N 1
ATOM 1783 C CA . ASP B 1 53 ? -0.671 2.471 -19.219 1 96.94 53 ASP B CA 1
ATOM 1784 C C . ASP B 1 53 ? 0.323 2.199 -18.094 1 96.94 53 ASP B C 1
ATOM 1786 O O . ASP B 1 53 ? 1.408 2.783 -18.062 1 96.94 53 ASP B O 1
ATOM 1790 N N . PHE B 1 54 ? -0.081 1.3 -17.266 1 97.56 54 PHE B N 1
ATOM 1791 C CA . PHE B 1 54 ? 0.804 0.959 -16.156 1 97.56 54 PHE B CA 1
ATOM 1792 C C . PHE B 1 54 ? 2.102 0.347 -16.672 1 97.56 54 PHE B C 1
ATOM 1794 O O . PHE B 1 54 ? 3.186 0.685 -16.188 1 97.56 54 PHE B O 1
ATOM 1801 N N . LYS B 1 55 ? 2.004 -0.541 -17.609 1 97.88 55 LYS B N 1
ATOM 1802 C CA . LYS B 1 55 ? 3.174 -1.21 -18.172 1 97.88 55 LYS B CA 1
ATOM 1803 C C . LYS B 1 55 ? 4.117 -0.207 -18.828 1 97.88 55 LYS B C 1
ATOM 1805 O O . LYS B 1 55 ? 5.328 -0.238 -18.594 1 97.88 55 LYS B O 1
ATOM 1810 N N . ARG B 1 56 ? 3.59 0.625 -19.594 1 97.06 56 ARG B N 1
ATOM 1811 C CA . ARG B 1 56 ? 4.367 1.622 -20.312 1 97.06 56 ARG B CA 1
ATOM 1812 C C . ARG B 1 56 ? 5.086 2.564 -19.359 1 97.06 56 ARG B C 1
ATOM 1814 O O . ARG B 1 56 ? 6.238 2.934 -19.578 1 97.06 56 ARG B O 1
ATOM 1821 N N . LEU B 1 57 ? 4.465 2.912 -18.297 1 96.5 57 LEU B N 1
ATOM 1822 C CA . LEU B 1 57 ? 4.996 3.893 -17.359 1 96.5 57 LEU B CA 1
ATOM 1823 C C . LEU B 1 57 ? 6.078 3.273 -16.484 1 96.5 57 LEU B C 1
ATOM 1825 O O . LEU B 1 57 ? 7.031 3.951 -16.094 1 96.5 57 LEU B O 1
ATOM 1829 N N . ASN B 1 58 ? 5.961 1.953 -16.266 1 97.19 58 ASN B N 1
ATOM 1830 C CA . ASN B 1 58 ? 6.77 1.432 -15.172 1 97.19 58 ASN B CA 1
ATOM 1831 C C . ASN B 1 58 ? 7.805 0.427 -15.664 1 97.19 58 ASN B C 1
ATOM 1833 O O . ASN B 1 58 ? 8.727 0.072 -14.938 1 97.19 58 ASN B O 1
ATOM 1837 N N . PHE B 1 59 ? 7.68 -0.005 -16.875 1 97.81 59 PHE B N 1
ATOM 1838 C CA . PHE B 1 59 ? 8.594 -0.991 -17.438 1 97.81 59 PHE B CA 1
ATOM 1839 C C . PHE B 1 59 ? 9.133 -0.519 -18.781 1 97.81 59 PHE B C 1
ATOM 1841 O O . PHE B 1 59 ? 8.398 -0.484 -19.781 1 97.81 59 PHE B O 1
ATOM 1848 N N . LYS B 1 60 ? 10.359 -0.19 -18.844 1 96.56 60 LYS B N 1
ATOM 1849 C CA . LYS B 1 60 ? 10.969 0.345 -20.062 1 96.56 60 LYS B CA 1
ATOM 1850 C C . LYS B 1 60 ? 12.062 -0.584 -20.578 1 96.56 60 LYS B C 1
ATOM 1852 O O . LYS B 1 60 ? 13.133 -0.703 -19.969 1 96.56 60 LYS B O 1
ATOM 1857 N N . PRO B 1 61 ? 11.805 -1.201 -21.719 1 96.38 61 PRO B N 1
ATOM 1858 C CA . PRO B 1 61 ? 12.812 -2.1 -22.266 1 96.38 61 PRO B CA 1
ATOM 1859 C C . PRO B 1 61 ? 14.102 -1.375 -22.656 1 96.38 61 PRO B C 1
ATOM 1861 O O . PRO B 1 61 ? 14.055 -0.236 -23.125 1 96.38 61 PRO B O 1
ATOM 1864 N N . THR B 1 62 ? 15.18 -1.981 -22.344 1 94.81 62 THR B N 1
ATOM 1865 C CA . THR B 1 62 ? 16.5 -1.498 -22.703 1 94.81 62 THR B CA 1
ATOM 1866 C C . THR B 1 62 ? 17.469 -2.664 -22.922 1 94.81 62 THR B C 1
ATOM 1868 O O . THR B 1 62 ? 17.047 -3.814 -23.031 1 94.81 62 THR B O 1
ATOM 1871 N N . ASP B 1 63 ? 18.719 -2.326 -23.219 1 93.19 63 ASP B N 1
ATOM 1872 C CA . ASP B 1 63 ? 19.734 -3.363 -23.406 1 93.19 63 ASP B CA 1
ATOM 1873 C C . ASP B 1 63 ? 20.953 -3.08 -22.547 1 93.19 63 ASP B C 1
ATOM 1875 O O . ASP B 1 63 ? 21.141 -1.962 -22.062 1 93.19 63 ASP B O 1
ATOM 1879 N N . PHE B 1 64 ? 21.625 -4.184 -22.281 1 89.69 64 PHE B N 1
ATOM 1880 C CA . PHE B 1 64 ? 22.922 -4.035 -21.609 1 89.69 64 PHE B CA 1
ATOM 1881 C C . PHE B 1 64 ? 23.938 -5.02 -22.172 1 89.69 64 PHE B C 1
ATOM 1883 O O . PHE B 1 64 ? 23.562 -5.977 -22.859 1 89.69 64 PHE B O 1
ATOM 1890 N N . ILE B 1 65 ? 25.172 -4.734 -22 1 91.19 65 ILE B N 1
ATOM 1891 C CA . ILE B 1 65 ? 26.234 -5.617 -22.453 1 91.19 65 ILE B CA 1
ATOM 1892 C C . ILE B 1 65 ? 26.688 -6.516 -21.312 1 91.19 65 ILE B C 1
ATOM 1894 O O . ILE B 1 65 ? 27.125 -6.027 -20.266 1 91.19 65 ILE B O 1
ATOM 1898 N N . ASP B 1 66 ? 26.672 -7.746 -21.516 1 87.44 66 ASP B N 1
ATOM 1899 C CA . ASP B 1 66 ? 27.016 -8.672 -20.438 1 87.44 66 ASP B CA 1
ATOM 1900 C C . ASP B 1 66 ? 28.531 -8.906 -20.375 1 87.44 66 ASP B C 1
ATOM 1902 O O . ASP B 1 66 ? 29.297 -8.242 -21.078 1 87.44 66 ASP B O 1
ATOM 1906 N N . LYS B 1 67 ? 29.031 -9.695 -19.453 1 87.56 67 LYS B N 1
ATOM 1907 C CA . LYS B 1 67 ? 30.453 -9.938 -19.188 1 87.56 67 LYS B CA 1
ATOM 1908 C C . LYS B 1 67 ? 31.141 -10.477 -20.438 1 87.56 67 LYS B C 1
ATOM 1910 O O . LYS B 1 67 ? 32.375 -10.32 -20.578 1 87.56 67 LYS B O 1
ATOM 1915 N N . ASN B 1 68 ? 30.406 -11.227 -21.312 1 91.75 68 ASN B N 1
ATOM 1916 C CA . ASN B 1 68 ? 30.969 -11.828 -22.516 1 91.75 68 ASN B CA 1
ATOM 1917 C C . ASN B 1 68 ? 31 -10.828 -23.672 1 91.75 68 ASN B C 1
ATOM 1919 O O . ASN B 1 68 ? 31.453 -11.164 -24.766 1 91.75 68 ASN B O 1
ATOM 1923 N N . GLY B 1 69 ? 30.484 -9.648 -23.453 1 91.88 69 GLY B N 1
ATOM 1924 C CA . GLY B 1 69 ? 30.438 -8.633 -24.5 1 91.88 69 GLY B CA 1
ATOM 1925 C C . GLY B 1 69 ? 29.188 -8.703 -25.359 1 91.88 69 GLY B C 1
ATOM 1926 O O . GLY B 1 69 ? 29.094 -8.008 -26.375 1 91.88 69 GLY B O 1
ATOM 1927 N N . ASP B 1 70 ? 28.266 -9.57 -25.016 1 93.31 70 ASP B N 1
ATOM 1928 C CA . ASP B 1 70 ? 27.031 -9.734 -25.781 1 93.31 70 ASP B CA 1
ATOM 1929 C C . ASP B 1 70 ? 25.953 -8.766 -25.297 1 93.31 70 ASP B C 1
ATOM 1931 O O . ASP B 1 70 ? 25.844 -8.5 -24.109 1 93.31 70 ASP B O 1
ATOM 1935 N N . VAL B 1 71 ? 25.203 -8.336 -26.281 1 93.94 71 VAL B N 1
ATOM 1936 C CA . VAL B 1 71 ? 24.078 -7.469 -25.969 1 93.94 71 VAL B CA 1
ATOM 1937 C C . VAL B 1 71 ? 22.906 -8.312 -25.453 1 93.94 71 VAL B C 1
ATOM 1939 O O . VAL B 1 71 ? 22.469 -9.25 -26.125 1 93.94 71 VAL B O 1
ATOM 1942 N N . GLN B 1 72 ? 22.469 -8.008 -24.219 1 94.88 72 GLN B N 1
ATOM 1943 C CA . GLN B 1 72 ? 21.359 -8.727 -23.594 1 94.88 72 GLN B CA 1
ATOM 1944 C C . GLN B 1 72 ? 20.203 -7.785 -23.266 1 94.88 72 GLN B C 1
ATOM 1946 O O . GLN B 1 72 ? 20.422 -6.625 -22.922 1 94.88 72 GLN B O 1
ATOM 1951 N N . PRO B 1 73 ? 18.984 -8.328 -23.391 1 95.94 73 PRO B N 1
ATOM 1952 C CA . PRO B 1 73 ? 17.844 -7.48 -23.047 1 95.94 73 PRO B CA 1
ATOM 1953 C C . PRO B 1 73 ? 17.719 -7.258 -21.531 1 95.94 73 PRO B C 1
ATOM 1955 O O . PRO B 1 73 ? 18.109 -8.117 -20.75 1 95.94 73 PRO B O 1
ATOM 1958 N N . MET B 1 74 ? 17.219 -6.109 -21.234 1 96.44 74 MET B N 1
ATOM 1959 C CA . MET B 1 74 ? 16.922 -5.75 -19.844 1 96.44 74 MET B CA 1
ATOM 1960 C C . MET B 1 74 ? 15.75 -4.777 -19.766 1 96.44 74 MET B C 1
ATOM 1962 O O . MET B 1 74 ? 15.344 -4.207 -20.781 1 96.44 74 MET B O 1
ATOM 1966 N N . VAL B 1 75 ? 15.188 -4.641 -18.594 1 97.12 75 VAL B N 1
ATOM 1967 C CA . VAL B 1 75 ? 14.07 -3.723 -18.406 1 97.12 75 VAL B CA 1
ATOM 1968 C C . VAL B 1 75 ? 14.375 -2.783 -17.234 1 97.12 75 VAL B C 1
ATOM 1970 O O . VAL B 1 75 ? 14.742 -3.232 -16.141 1 97.12 75 VAL B O 1
ATOM 1973 N N . ASN B 1 76 ? 14.32 -1.508 -17.531 1 95.5 76 ASN B N 1
ATOM 1974 C CA . ASN B 1 76 ? 14.297 -0.537 -16.438 1 95.5 76 ASN B CA 1
ATOM 1975 C C . ASN B 1 76 ? 12.93 -0.491 -15.75 1 95.5 76 ASN B C 1
ATOM 1977 O O . ASN B 1 76 ? 11.898 -0.394 -16.422 1 95.5 76 ASN B O 1
ATOM 1981 N N . ILE B 1 77 ? 12.977 -0.549 -14.438 1 96.12 77 ILE B N 1
ATOM 1982 C CA . ILE B 1 77 ? 11.734 -0.688 -13.688 1 96.12 77 ILE B CA 1
ATOM 1983 C C . ILE B 1 77 ? 11.633 0.423 -12.648 1 96.12 77 ILE B C 1
ATOM 1985 O O . ILE B 1 77 ? 12.578 0.656 -11.891 1 96.12 77 ILE B O 1
ATOM 1989 N N . THR B 1 78 ? 10.5 1.062 -12.625 1 94.56 78 THR B N 1
ATOM 1990 C CA . THR B 1 78 ? 10.273 2.064 -11.586 1 94.56 78 THR B CA 1
ATOM 1991 C C . THR B 1 78 ? 10 1.398 -10.242 1 94.56 78 THR B C 1
ATOM 1993 O O . THR B 1 78 ? 9.859 0.176 -10.164 1 94.56 78 THR B O 1
ATOM 1996 N N . ARG B 1 79 ? 9.867 2.176 -9.227 1 92.5 79 ARG B N 1
ATOM 1997 C CA . ARG B 1 79 ? 9.516 1.676 -7.898 1 92.5 79 ARG B CA 1
ATOM 1998 C C . ARG B 1 79 ? 8.164 0.964 -7.926 1 92.5 79 ARG B C 1
ATOM 2000 O O . ARG B 1 79 ? 8.031 -0.14 -7.395 1 92.5 79 ARG B O 1
ATOM 2007 N N . ASP B 1 80 ? 7.219 1.609 -8.547 1 94.88 80 ASP B N 1
ATOM 2008 C CA . ASP B 1 80 ? 5.875 1.046 -8.625 1 94.88 80 ASP B CA 1
ATOM 2009 C C . ASP B 1 80 ? 5.867 -0.252 -9.43 1 94.88 80 ASP B C 1
ATOM 2011 O O . ASP B 1 80 ? 5.211 -1.222 -9.047 1 94.88 80 ASP B O 1
ATOM 2015 N N . GLY B 1 81 ? 6.57 -0.182 -10.531 1 96.56 81 GLY B N 1
ATOM 2016 C CA . GLY B 1 81 ? 6.695 -1.398 -11.32 1 96.56 81 GLY B CA 1
ATOM 2017 C C . GLY B 1 81 ? 7.34 -2.541 -10.555 1 96.56 81 GLY B C 1
ATOM 2018 O O . GLY B 1 81 ? 6.891 -3.686 -10.648 1 96.56 81 GLY B O 1
ATOM 2019 N N . CYS B 1 82 ? 8.383 -2.24 -9.836 1 95.44 82 CYS B N 1
ATOM 2020 C CA . CYS B 1 82 ? 9.086 -3.246 -9.055 1 95.44 82 CYS B CA 1
ATOM 2021 C C . CYS B 1 82 ? 8.164 -3.865 -8.008 1 95.44 82 CYS B C 1
ATOM 2023 O O . CYS B 1 82 ? 8.133 -5.086 -7.852 1 95.44 82 CYS B O 1
ATOM 2025 N N . MET B 1 83 ? 7.387 -3.029 -7.344 1 95.44 83 MET B N 1
ATOM 2026 C CA . MET B 1 83 ? 6.465 -3.535 -6.332 1 95.44 83 MET B CA 1
ATOM 2027 C C . MET B 1 83 ? 5.395 -4.418 -6.965 1 95.44 83 MET B C 1
ATOM 2029 O O . MET B 1 83 ? 5.074 -5.484 -6.438 1 95.44 83 MET B O 1
ATOM 2033 N N . PHE B 1 84 ? 4.852 -3.965 -8.078 1 97.56 84 PHE B N 1
ATOM 2034 C CA . PHE B 1 84 ? 3.861 -4.758 -8.797 1 97.56 84 PHE B CA 1
ATOM 2035 C C . PHE B 1 84 ? 4.414 -6.137 -9.133 1 97.56 84 PHE B C 1
ATOM 2037 O O . PHE B 1 84 ? 3.74 -7.148 -8.938 1 97.56 84 PHE B O 1
ATOM 2044 N N . LEU B 1 85 ? 5.637 -6.156 -9.617 1 97.06 85 LEU B N 1
ATOM 2045 C CA . LEU B 1 85 ? 6.301 -7.402 -9.984 1 97.06 85 LEU B CA 1
ATOM 2046 C C . LEU B 1 85 ? 6.496 -8.289 -8.758 1 97.06 85 LEU B C 1
ATOM 2048 O O . LEU B 1 85 ? 6.176 -9.484 -8.797 1 97.06 85 LEU B O 1
ATOM 2052 N N . ILE B 1 86 ? 6.961 -7.75 -7.695 1 95.88 86 ILE B N 1
ATOM 2053 C CA . ILE B 1 86 ? 7.258 -8.484 -6.469 1 95.88 86 ILE B CA 1
ATOM 2054 C C . ILE B 1 86 ? 5.969 -9.047 -5.883 1 95.88 86 ILE B C 1
ATOM 2056 O O . ILE B 1 86 ? 5.961 -10.148 -5.328 1 95.88 86 ILE B O 1
ATOM 2060 N N . MET B 1 87 ? 4.895 -8.328 -6.012 1 97.25 87 MET B N 1
ATOM 2061 C CA . MET B 1 87 ? 3.604 -8.797 -5.52 1 97.25 87 MET B CA 1
ATOM 2062 C C . MET B 1 87 ? 3.24 -10.141 -6.148 1 97.25 87 MET B C 1
ATOM 2064 O O . MET B 1 87 ? 2.57 -10.961 -5.52 1 97.25 87 MET B O 1
ATOM 2068 N N . GLY B 1 88 ? 3.748 -10.367 -7.312 1 96.38 88 GLY B N 1
ATOM 2069 C CA . GLY B 1 88 ? 3.453 -11.609 -8.008 1 96.38 88 GLY B CA 1
ATOM 2070 C C . GLY B 1 88 ? 4.402 -12.734 -7.641 1 96.38 88 GLY B C 1
ATOM 2071 O O . GLY B 1 88 ? 4.188 -13.883 -8.031 1 96.38 88 GLY B O 1
ATOM 2072 N N . PHE B 1 89 ? 5.473 -12.391 -6.988 1 95.38 89 PHE B N 1
ATOM 2073 C CA . PHE B 1 89 ? 6.445 -13.406 -6.605 1 95.38 89 PHE B CA 1
ATOM 2074 C C . PHE B 1 89 ? 5.969 -14.18 -5.383 1 95.38 89 PHE B C 1
ATOM 2076 O O . PHE B 1 89 ? 5.148 -13.688 -4.609 1 95.38 89 PHE B O 1
ATOM 2083 N N . THR B 1 90 ? 6.531 -15.406 -5.422 1 92.06 90 THR B N 1
ATOM 2084 C CA . THR B 1 90 ? 6.277 -16.266 -4.266 1 92.06 90 THR B CA 1
ATOM 2085 C C . THR B 1 90 ? 7.562 -16.484 -3.473 1 92.06 90 THR B C 1
ATOM 2087 O O . THR B 1 90 ? 8.641 -16.078 -3.898 1 92.06 90 THR B O 1
ATOM 2090 N N . GLY B 1 91 ? 7.641 -16.734 -2.266 1 92.44 91 GLY B N 1
ATOM 2091 C CA . GLY B 1 91 ? 8.805 -17 -1.426 1 92.44 91 GLY B CA 1
ATOM 2092 C C . GLY B 1 91 ? 8.883 -16.078 -0.219 1 92.44 91 GLY B C 1
ATOM 2093 O O . GLY B 1 91 ? 8.148 -15.086 -0.136 1 92.44 91 GLY B O 1
ATOM 2094 N N . GLN B 1 92 ? 9.781 -16.391 0.509 1 93.12 92 GLN B N 1
ATOM 2095 C CA . GLN B 1 92 ? 9.859 -15.711 1.799 1 93.12 92 GLN B CA 1
ATOM 2096 C C . GLN B 1 92 ? 10.281 -14.25 1.629 1 93.12 92 GLN B C 1
ATOM 2098 O O . GLN B 1 92 ? 9.773 -13.367 2.318 1 93.12 92 GLN B O 1
ATOM 2103 N N . ALA B 1 93 ? 11.211 -14.039 0.744 1 91.75 93 ALA B N 1
ATOM 2104 C CA . ALA B 1 93 ? 11.68 -12.672 0.528 1 91.75 93 ALA B CA 1
ATOM 2105 C C . ALA B 1 93 ? 10.562 -11.781 0.002 1 91.75 93 ALA B C 1
ATOM 2107 O O . ALA B 1 93 ? 10.367 -10.664 0.482 1 91.75 93 ALA B O 1
ATOM 2108 N N . ALA B 1 94 ? 9.867 -12.281 -0.954 1 94.88 94 ALA B N 1
ATOM 2109 C CA . ALA B 1 94 ? 8.734 -11.539 -1.507 1 94.88 94 ALA B CA 1
ATOM 2110 C C . ALA B 1 94 ? 7.652 -11.336 -0.455 1 94.88 94 ALA B C 1
ATOM 2112 O O . ALA B 1 94 ? 7.082 -10.242 -0.345 1 94.88 94 ALA B O 1
ATOM 2113 N N . ALA B 1 95 ? 7.418 -12.352 0.392 1 96.06 95 ALA B N 1
ATOM 2114 C CA . ALA B 1 95 ? 6.402 -12.281 1.438 1 96.06 95 ALA B CA 1
ATOM 2115 C C . ALA B 1 95 ? 6.734 -11.188 2.449 1 96.06 95 ALA B C 1
ATOM 2117 O O . ALA B 1 95 ? 5.852 -10.43 2.861 1 96.06 95 AL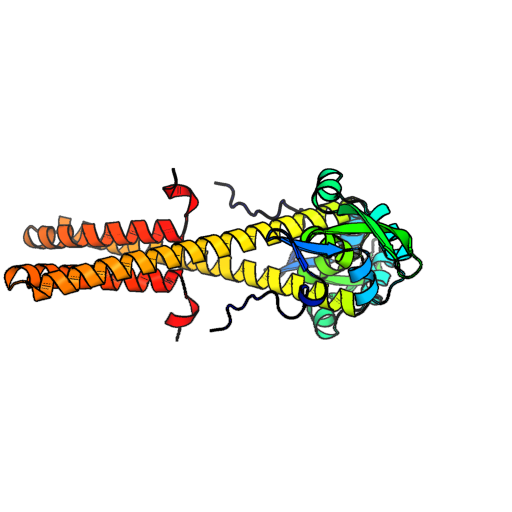A B O 1
ATOM 2118 N N . ALA B 1 96 ? 7.957 -11.133 2.777 1 93.38 96 ALA B N 1
ATOM 2119 C CA . ALA B 1 96 ? 8.391 -10.125 3.744 1 93.38 96 ALA B CA 1
ATOM 2120 C C . ALA B 1 96 ? 8.18 -8.719 3.205 1 93.38 96 ALA B C 1
ATOM 2122 O O . ALA B 1 96 ? 7.746 -7.824 3.939 1 93.38 96 ALA B O 1
ATOM 2123 N N . ILE B 1 97 ? 8.445 -8.547 1.955 1 93.44 97 ILE B N 1
ATOM 2124 C CA . ILE B 1 97 ? 8.273 -7.238 1.332 1 93.44 97 ILE B CA 1
ATOM 2125 C C . ILE B 1 97 ? 6.789 -6.891 1.265 1 93.44 97 ILE B C 1
ATOM 2127 O O . ILE B 1 97 ? 6.395 -5.766 1.579 1 93.44 97 ILE B O 1
ATOM 2131 N N . LYS B 1 98 ? 5.969 -7.879 0.902 1 95.62 98 LYS B N 1
ATOM 2132 C CA . LYS B 1 98 ? 4.527 -7.652 0.859 1 95.62 98 LYS B CA 1
ATOM 2133 C C . LYS B 1 98 ? 3.992 -7.258 2.232 1 95.62 98 LYS B C 1
ATOM 2135 O O . LYS B 1 98 ? 3.211 -6.312 2.35 1 95.62 98 LYS B O 1
ATOM 2140 N N . GLU B 1 99 ? 4.426 -7.926 3.287 1 95.69 99 GLU B N 1
ATOM 2141 C CA . GLU B 1 99 ? 3.984 -7.613 4.645 1 95.69 99 GLU B CA 1
ATOM 2142 C C . GLU B 1 99 ? 4.391 -6.199 5.043 1 95.69 99 GLU B C 1
ATOM 2144 O O . GLU B 1 99 ? 3.592 -5.457 5.621 1 95.69 99 GLU B O 1
ATOM 2149 N N . THR B 1 100 ? 5.582 -5.871 4.691 1 93.44 100 THR B N 1
ATOM 2150 C CA . THR B 1 100 ? 6.094 -4.547 5.027 1 93.44 100 THR B CA 1
ATOM 2151 C C . THR B 1 100 ? 5.324 -3.465 4.273 1 93.44 100 THR B C 1
ATOM 2153 O O . THR B 1 100 ? 5.02 -2.408 4.832 1 93.44 100 THR B O 1
ATOM 2156 N N . TYR B 1 101 ? 5.074 -3.756 3.031 1 93.5 101 TYR B N 1
ATOM 2157 C CA . TYR B 1 101 ? 4.328 -2.812 2.207 1 93.5 101 TYR B CA 1
ATOM 2158 C C . TYR B 1 101 ? 2.936 -2.568 2.779 1 93.5 101 TYR B C 1
ATOM 2160 O O . TYR B 1 101 ? 2.479 -1.426 2.855 1 93.5 101 TYR B O 1
ATOM 2168 N N . ILE B 1 102 ? 2.268 -3.639 3.215 1 94.81 102 ILE B N 1
ATOM 2169 C CA . ILE B 1 102 ? 0.941 -3.553 3.814 1 94.81 102 ILE B CA 1
ATOM 2170 C C . ILE B 1 102 ? 1.018 -2.775 5.129 1 94.81 102 ILE B C 1
ATOM 2172 O O . ILE B 1 102 ? 0.175 -1.917 5.398 1 94.81 102 ILE B O 1
ATOM 2176 N N . ALA B 1 103 ? 2.059 -3.068 5.895 1 92.81 103 ALA B N 1
ATOM 2177 C CA . ALA B 1 103 ? 2.246 -2.365 7.16 1 92.81 103 ALA B CA 1
ATOM 2178 C C . ALA B 1 103 ? 2.451 -0.87 6.934 1 92.81 103 ALA B C 1
ATOM 2180 O O . ALA B 1 103 ? 1.906 -0.044 7.672 1 92.81 103 ALA B O 1
ATOM 2181 N N . ALA B 1 104 ? 3.26 -0.541 5.898 1 91.81 104 ALA B N 1
ATOM 2182 C CA . ALA B 1 104 ? 3.492 0.86 5.555 1 91.81 104 ALA B CA 1
ATOM 2183 C C . ALA B 1 104 ? 2.201 1.538 5.113 1 91.81 104 ALA B C 1
ATOM 2185 O O . ALA B 1 104 ? 1.934 2.684 5.484 1 91.81 104 ALA B O 1
ATOM 2186 N N . PHE B 1 105 ? 1.434 0.818 4.352 1 92.75 105 PHE B N 1
ATOM 2187 C CA . PHE B 1 105 ? 0.131 1.313 3.926 1 92.75 105 PHE B CA 1
ATOM 2188 C C . PHE B 1 105 ? -0.738 1.66 5.129 1 92.75 105 PHE B C 1
ATOM 2190 O O . PHE B 1 105 ? -1.284 2.764 5.211 1 92.75 105 PHE B O 1
ATOM 2197 N N . ASN B 1 106 ? -0.798 0.729 6.012 1 91.19 106 ASN B N 1
ATOM 2198 C CA . ASN B 1 106 ? -1.615 0.926 7.207 1 91.19 106 ASN B CA 1
ATOM 2199 C C . ASN B 1 106 ? -1.112 2.1 8.039 1 91.19 106 ASN B C 1
ATOM 2201 O O . ASN B 1 106 ? -1.908 2.879 8.57 1 91.19 106 ASN B O 1
ATOM 2205 N N . TRP B 1 107 ? 0.158 2.195 8.203 1 89.56 107 TRP B N 1
ATOM 2206 C CA . TRP B 1 107 ? 0.759 3.283 8.969 1 89.56 107 TRP B CA 1
ATOM 2207 C C . TRP B 1 107 ? 0.387 4.637 8.367 1 89.56 107 TRP B C 1
ATOM 2209 O O . TRP B 1 107 ? -0.013 5.551 9.094 1 89.56 107 TRP B O 1
ATOM 2219 N N . MET B 1 108 ? 0.496 4.727 7.047 1 88.56 108 MET B N 1
ATOM 2220 C CA . MET B 1 108 ? 0.168 5.984 6.379 1 88.56 108 MET B CA 1
ATOM 2221 C C . MET B 1 108 ? -1.311 6.316 6.543 1 88.56 108 MET B C 1
ATOM 2223 O O . MET B 1 108 ? -1.667 7.473 6.781 1 88.56 108 MET B O 1
ATOM 2227 N N . ALA B 1 109 ? -2.145 5.32 6.375 1 86.81 109 ALA B N 1
ATOM 2228 C CA . ALA B 1 109 ? -3.58 5.523 6.559 1 86.81 109 ALA B CA 1
ATOM 2229 C C . ALA B 1 109 ? -3.887 6.031 7.965 1 86.81 109 ALA B C 1
ATOM 2231 O O . ALA B 1 109 ? -4.695 6.945 8.141 1 86.81 109 ALA B O 1
ATOM 2232 N N . ASP B 1 110 ? -3.219 5.469 8.938 1 86.38 110 ASP B N 1
ATOM 2233 C CA . ASP B 1 110 ? -3.414 5.859 10.328 1 86.38 110 ASP B CA 1
ATOM 2234 C C . ASP B 1 110 ? -2.951 7.297 10.562 1 86.38 110 ASP B C 1
ATOM 2236 O O . ASP B 1 110 ? -3.629 8.07 11.25 1 86.38 110 ASP B O 1
ATOM 2240 N N . GLN B 1 111 ? -1.838 7.633 9.977 1 82.94 111 GLN B N 1
ATOM 2241 C CA . GLN B 1 111 ? -1.317 8.984 10.117 1 82.94 111 GLN B CA 1
ATOM 2242 C C . GLN B 1 111 ? -2.297 10.016 9.562 1 82.94 111 GLN B C 1
ATOM 2244 O O . GLN B 1 111 ? -2.535 11.055 10.18 1 82.94 111 GLN B O 1
ATOM 2249 N N . LEU B 1 112 ? -2.848 9.719 8.453 1 83.25 112 LEU B N 1
ATOM 2250 C CA . LEU B 1 112 ? -3.779 10.633 7.801 1 83.25 112 LEU B CA 1
ATOM 2251 C C . LEU B 1 112 ? -5.074 10.75 8.594 1 83.25 112 LEU B C 1
ATOM 2253 O O . LEU B 1 112 ? -5.633 11.844 8.734 1 83.25 112 LEU B O 1
ATOM 2257 N N . SER B 1 113 ? -5.512 9.57 9.102 1 83.88 113 SER B N 1
ATOM 2258 C CA . SER B 1 113 ? -6.73 9.555 9.906 1 83.88 113 SER B CA 1
ATOM 2259 C C . SER B 1 113 ? -6.559 10.367 11.188 1 83.88 113 SER B C 1
ATOM 2261 O O . SER B 1 113 ? -7.465 11.102 11.594 1 83.88 113 SER B O 1
ATOM 2263 N N . ARG B 1 114 ? -5.484 10.273 11.82 1 82.75 114 ARG B N 1
ATOM 2264 C CA . ARG B 1 114 ? -5.199 11.008 13.055 1 82.75 114 ARG B CA 1
ATOM 2265 C C . ARG B 1 114 ? -5.156 12.516 12.797 1 82.75 114 ARG B C 1
ATOM 2267 O O . ARG B 1 114 ? -5.668 13.297 13.594 1 82.75 114 ARG B O 1
ATOM 2274 N N . ARG B 1 115 ? -4.648 12.812 11.781 1 76.31 115 ARG B N 1
ATOM 2275 C CA . ARG B 1 115 ? -4.543 14.227 11.438 1 76.31 115 ARG B CA 1
ATOM 2276 C C . ARG B 1 115 ? -5.918 14.82 11.133 1 76.31 115 ARG B C 1
ATOM 2278 O O . ARG B 1 115 ? -6.207 15.961 11.516 1 76.31 115 ARG B O 1
ATOM 2285 N N . MET B 1 116 ? -6.637 14.109 10.469 1 73.81 116 MET B N 1
ATOM 2286 C CA . MET B 1 116 ? -8 14.555 10.188 1 73.81 116 MET B CA 1
ATOM 2287 C C . MET B 1 116 ? -8.797 14.719 11.477 1 73.81 116 MET B C 1
ATOM 2289 O O . MET B 1 116 ? -9.539 15.688 11.641 1 73.81 116 MET B O 1
ATOM 2293 N N . ALA B 1 117 ? -8.57 13.75 12.289 1 71.19 117 ALA B N 1
ATOM 2294 C CA . ALA B 1 117 ? -9.258 13.805 13.578 1 71.19 117 ALA B CA 1
ATOM 2295 C C . ALA B 1 117 ? -8.805 15.016 14.391 1 71.19 117 ALA B C 1
ATOM 2297 O O . ALA B 1 117 ? -9.625 15.695 15.016 1 71.19 117 ALA B O 1
ATOM 2298 N N . MET B 1 118 ? -7.652 15.281 14.367 1 71.5 118 MET B N 1
ATOM 2299 C CA . MET B 1 118 ? -7.109 16.438 15.062 1 71.5 118 MET B CA 1
ATOM 2300 C C . MET B 1 118 ? -7.625 17.734 14.445 1 71.5 118 MET B C 1
ATOM 2302 O O . MET B 1 118 ? -7.957 18.688 15.164 1 71.5 118 MET B O 1
ATOM 2306 N N . GLY B 1 119 ? -7.523 17.703 13.188 1 63.72 119 GLY B N 1
ATOM 2307 C CA . GLY B 1 119 ? -8.078 18.875 12.516 1 63.72 119 GLY B CA 1
ATOM 2308 C C . GLY B 1 119 ? -9.531 19.125 12.859 1 63.72 119 GLY B C 1
ATOM 2309 O O . GLY B 1 119 ? -9.93 20.266 13.102 1 63.72 119 GLY B O 1
ATOM 2310 N N . GLU B 1 120 ? -10.195 18.109 12.859 1 65.88 120 GLU B N 1
ATOM 2311 C CA . GLU B 1 120 ? -11.609 18.219 13.219 1 65.88 120 GLU B CA 1
ATOM 2312 C C . GLU B 1 120 ? -11.773 18.703 14.648 1 65.88 120 GLU B C 1
ATOM 2314 O O . GLU B 1 120 ? -12.633 19.547 14.93 1 65.88 120 GLU B O 1
ATOM 2319 N N . GLU B 1 121 ? -11.062 18.156 15.5 1 67.75 121 GLU B N 1
ATOM 2320 C CA . GLU B 1 121 ? -11.102 18.578 16.891 1 67.75 121 GLU B CA 1
ATOM 2321 C C . GLU B 1 121 ? -10.742 20.047 17.031 1 67.75 121 GLU B C 1
ATOM 2323 O O . GLU B 1 121 ? -11.383 20.781 17.797 1 67.75 121 GLU B O 1
ATOM 2328 N N . MET B 1 122 ? -9.836 20.438 16.359 1 63.78 122 MET B N 1
ATOM 2329 C CA . MET B 1 122 ? -9.414 21.844 16.406 1 63.78 122 MET B CA 1
ATOM 2330 C C . MET B 1 122 ? -10.516 22.75 15.867 1 63.78 122 MET B C 1
ATOM 2332 O O . MET B 1 122 ? -10.758 23.828 16.422 1 63.78 122 MET B O 1
ATOM 2336 N N . GLN B 1 123 ? -11.086 22.328 14.844 1 63.41 123 GLN B N 1
ATOM 2337 C CA . GLN B 1 123 ? -12.195 23.078 14.273 1 63.41 123 GLN B CA 1
ATOM 2338 C C . GLN B 1 123 ? -13.344 23.203 15.266 1 63.41 123 GLN B C 1
ATOM 2340 O O . GLN B 1 123 ? -13.961 24.266 15.383 1 63.41 123 GLN B O 1
ATOM 2345 N N . HIS B 1 124 ? -13.586 22.109 15.906 1 67.06 124 HIS B N 1
ATOM 2346 C CA . HIS B 1 124 ? -14.641 22.109 16.906 1 67.06 124 HIS B CA 1
ATOM 2347 C C . HIS B 1 124 ? -14.305 23.047 18.062 1 67.06 124 HIS B C 1
ATOM 2349 O O . HIS B 1 124 ? -15.156 23.828 18.5 1 67.06 124 HIS B O 1
ATOM 2355 N N . ARG B 1 125 ? -13.148 22.953 18.531 1 65 125 ARG B N 1
ATOM 2356 C CA . ARG B 1 125 ? -12.711 23.828 19.609 1 65 125 ARG B CA 1
ATOM 2357 C C . ARG B 1 125 ? -12.781 25.297 19.188 1 65 125 ARG B C 1
ATOM 2359 O O . ARG B 1 125 ? -13.203 26.156 19.969 1 65 125 ARG B O 1
ATOM 2366 N N . TYR B 1 126 ? -12.367 25.578 17.984 1 59.59 126 TYR B N 1
ATOM 2367 C CA . TYR B 1 126 ? -12.438 26.938 17.453 1 59.59 126 TYR B CA 1
ATOM 2368 C C . TYR B 1 126 ? -13.883 27.422 17.375 1 59.59 126 TYR B C 1
ATOM 2370 O O . TYR B 1 126 ? -14.18 28.547 17.75 1 59.59 126 TYR B O 1
ATOM 2378 N N . ALA B 1 127 ? -14.75 26.531 16.859 1 62.19 127 ALA B N 1
ATOM 2379 C CA . ALA B 1 127 ? -16.172 26.875 16.75 1 62.19 127 ALA B CA 1
ATOM 2380 C C . ALA B 1 127 ? -16.75 27.219 18.125 1 62.19 127 ALA B C 1
ATOM 2382 O O . ALA B 1 127 ? -17.516 28.172 18.25 1 62.19 127 ALA B O 1
ATOM 2383 N N . ILE B 1 128 ? -16.328 26.516 19.094 1 65.69 128 ILE B N 1
ATOM 2384 C CA . ILE B 1 128 ? -16.797 26.734 20.453 1 65.69 128 ILE B CA 1
ATOM 2385 C C . ILE B 1 128 ? -16.281 28.078 20.969 1 65.69 128 ILE B C 1
ATOM 2387 O O . ILE B 1 128 ? -17.031 28.875 21.531 1 65.69 128 ILE B O 1
ATOM 2391 N N . LYS B 1 129 ? -15.039 28.391 20.812 1 60.88 129 LYS B N 1
ATOM 2392 C CA . LYS B 1 129 ? -14.43 29.656 21.25 1 60.88 129 LYS B CA 1
ATOM 2393 C C . LYS B 1 129 ? -15.062 30.844 20.531 1 60.88 129 LYS B C 1
ATOM 2395 O O . LYS B 1 129 ? -15.297 31.891 21.156 1 60.88 129 LYS B O 1
ATOM 2400 N N . GLU B 1 130 ? -15.281 30.734 19.266 1 62.19 130 GLU B N 1
ATOM 2401 C CA . GLU B 1 130 ? -15.914 31.781 18.469 1 62.19 130 GLU B CA 1
ATOM 2402 C C . GLU B 1 130 ? -17.328 32.062 18.984 1 62.19 130 GLU B C 1
ATOM 2404 O O . GLU B 1 130 ? -17.719 33.25 19.109 1 62.19 130 GLU B O 1
ATOM 2409 N N . THR B 1 131 ? -18 31.016 19.203 1 62.34 131 THR B N 1
ATOM 2410 C CA . THR B 1 131 ? -19.359 31.172 19.719 1 62.34 131 THR B CA 1
ATOM 2411 C C . THR B 1 131 ? -19.328 31.828 21.094 1 62.34 131 THR B C 1
ATOM 2413 O O . THR B 1 131 ? -20.156 32.688 21.391 1 62.34 131 THR B O 1
ATOM 2416 N N . ARG B 1 132 ? -18.453 31.469 21.906 1 62.03 132 ARG B N 1
ATOM 2417 C CA . ARG B 1 132 ? -18.297 32.094 23.234 1 62.03 132 ARG B CA 1
ATOM 2418 C C . ARG B 1 132 ? -17.938 33.562 23.109 1 62.03 132 ARG B C 1
ATOM 2420 O O . ARG B 1 132 ? -18.453 34.375 23.875 1 62.03 132 ARG B O 1
ATOM 2427 N N . SER B 1 133 ? -17.062 33.875 22.234 1 61.12 133 SER B N 1
ATOM 2428 C CA . SER B 1 133 ? -16.656 35.25 21.984 1 61.12 133 SER B CA 1
ATOM 2429 C C . SER B 1 133 ? -17.812 36.094 21.484 1 61.12 133 SER B C 1
ATOM 2431 O O . SER B 1 133 ? -18 37.25 21.922 1 61.12 133 SER B O 1
ATOM 2433 N N . LYS B 1 134 ? -18.562 35.5 20.578 1 61.22 134 LYS B N 1
ATOM 2434 C CA . LYS B 1 134 ? -19.734 36.219 20.047 1 61.22 134 LYS B CA 1
ATOM 2435 C C . LYS B 1 134 ? -20.75 36.5 21.156 1 61.22 134 LYS B C 1
ATOM 2437 O O . LYS B 1 134 ? -21.344 37.594 21.188 1 61.22 134 LYS B O 1
ATOM 2442 N N . LEU B 1 135 ? -20.906 35.625 22.016 1 64.31 135 LEU B N 1
ATOM 2443 C CA . LEU B 1 135 ? -21.844 35.781 23.125 1 64.31 135 LEU B CA 1
ATOM 2444 C C . LEU B 1 135 ? -21.359 36.844 24.094 1 64.31 135 LEU B C 1
ATOM 2446 O O . LEU B 1 135 ? -22.172 37.625 24.609 1 64.31 135 LEU B O 1
ATOM 2450 N N . LYS B 1 136 ? -20.078 36.875 24.344 1 61.5 136 LYS B N 1
ATOM 2451 C CA . LYS B 1 136 ? -19.516 37.938 25.203 1 61.5 136 LYS B CA 1
ATOM 2452 C C . LYS B 1 136 ? -19.75 39.312 24.609 1 61.5 136 LYS B C 1
ATOM 2454 O O . LYS B 1 136 ? -20 40.281 25.344 1 61.5 136 LYS B O 1
ATOM 2459 N N . GLY B 1 137 ? -19.594 39.438 23.297 1 59.66 137 GLY B N 1
ATOM 2460 C CA . GLY B 1 137 ? -19.828 40.688 22.625 1 59.66 137 GLY B CA 1
ATOM 2461 C C . GLY B 1 137 ? -21.266 41.156 22.688 1 59.66 137 GLY B C 1
ATOM 2462 O O . GLY B 1 137 ? -21.547 42.375 22.562 1 59.66 137 GLY B O 1
ATOM 2463 N N . THR B 1 138 ? -22.203 40.281 22.781 1 62.28 138 THR B N 1
ATOM 2464 C CA . THR B 1 138 ? -23.609 40.656 22.844 1 62.28 138 THR B CA 1
ATOM 2465 C C . THR B 1 138 ? -23.984 41.094 24.266 1 62.28 138 THR B C 1
ATOM 2467 O O . THR B 1 138 ? -24.906 41.875 24.453 1 62.28 138 THR B O 1
ATOM 2470 N N . ILE B 1 139 ? -23.312 40.656 25.234 1 61.34 139 ILE B N 1
ATOM 2471 C CA . ILE B 1 139 ? -23.766 40.938 26.594 1 61.34 139 ILE B CA 1
ATOM 2472 C C . ILE B 1 139 ? -23.375 42.375 27 1 61.34 139 ILE B C 1
ATOM 2474 O O . ILE B 1 139 ? -24.125 43.031 27.703 1 61.34 139 ILE B O 1
ATOM 2478 N N . GLY B 1 140 ? -22.047 43.188 26.781 1 55.78 140 GLY B N 1
ATOM 2479 C CA . GLY B 1 140 ? -21.797 44.562 27.125 1 55.78 140 GLY B CA 1
ATOM 2480 C C . GLY B 1 140 ? -20.562 45.156 26.469 1 55.78 140 GLY B C 1
ATOM 2481 O O . GLY B 1 140 ? -19.719 44.406 25.969 1 55.78 140 GLY B O 1
ATOM 2482 N N . SER B 1 141 ? -20.312 46.719 26.375 1 54.91 141 SER B N 1
ATOM 2483 C CA . SER B 1 141 ? -19.453 47.656 25.641 1 54.91 141 SER B CA 1
ATOM 2484 C C . SER B 1 141 ? -17.984 47.281 25.844 1 54.91 141 SER B C 1
ATOM 2486 O O . SER B 1 141 ? -17.203 47.312 24.891 1 54.91 141 SER B O 1
ATOM 2488 N N . ARG B 1 142 ? -17.484 47.031 26.969 1 52.97 142 ARG B N 1
ATOM 2489 C CA . ARG B 1 142 ? -16.094 46.844 27.344 1 52.97 142 ARG B CA 1
ATOM 2490 C C . ARG B 1 142 ? -15.539 45.562 26.766 1 52.97 142 ARG B C 1
ATOM 2492 O O . ARG B 1 142 ? -14.391 45.5 26.312 1 52.97 142 ARG B O 1
ATOM 2499 N N . LEU B 1 143 ? -16.375 44.5 26.672 1 55.19 143 LEU B N 1
ATOM 2500 C CA . LEU B 1 143 ? -15.977 43.156 26.25 1 55.19 143 LEU B CA 1
ATOM 2501 C C . LEU B 1 143 ? -15.883 43.062 24.734 1 55.19 143 LEU B C 1
ATOM 2503 O O . LEU B 1 143 ? -15.273 42.156 24.203 1 55.19 143 LEU B O 1
ATOM 2507 N N . MET B 1 144 ? -16.375 44.125 24.188 1 54.03 144 MET B N 1
ATOM 2508 C CA . MET B 1 144 ? -16.344 44.188 22.734 1 54.03 144 MET B CA 1
ATOM 2509 C C . MET B 1 144 ? -14.922 44.438 22.234 1 54.03 144 MET B C 1
ATOM 2511 O O . MET B 1 144 ? -14.523 43.906 21.203 1 54.03 144 MET B O 1
ATOM 2515 N N . ASN B 1 145 ? -14.211 45.25 23.016 1 54.41 145 ASN B N 1
ATOM 2516 C CA . ASN B 1 145 ? -12.836 45.562 22.625 1 54.41 145 ASN B CA 1
ATOM 2517 C C . ASN B 1 145 ? -11.953 44.312 22.734 1 54.41 145 ASN B C 1
ATOM 2519 O O . ASN B 1 145 ? -11.078 44.094 21.891 1 54.41 145 ASN B O 1
ATOM 2523 N N . ASP B 1 146 ? -12.297 43.531 23.781 1 52.97 146 ASP B N 1
ATOM 2524 C CA . ASP B 1 146 ? -11.539 42.312 23.969 1 52.97 146 ASP B CA 1
ATOM 2525 C C . ASP B 1 146 ? -11.82 41.312 22.844 1 52.97 146 ASP B C 1
ATOM 2527 O O . ASP B 1 146 ? -10.922 40.562 22.422 1 52.97 146 ASP B O 1
ATOM 2531 N N . ARG B 1 147 ? -13.031 41.406 22.312 1 54.44 147 ARG B N 1
ATOM 2532 C CA . ARG B 1 147 ? -13.453 40.531 21.219 1 54.44 147 ARG B CA 1
ATOM 2533 C C . ARG B 1 147 ? -12.672 40.844 19.938 1 54.44 147 ARG B C 1
ATOM 2535 O O . ARG B 1 147 ? -12.305 39.938 19.203 1 54.44 147 ARG B O 1
ATOM 2542 N N . LYS B 1 148 ? -12.516 4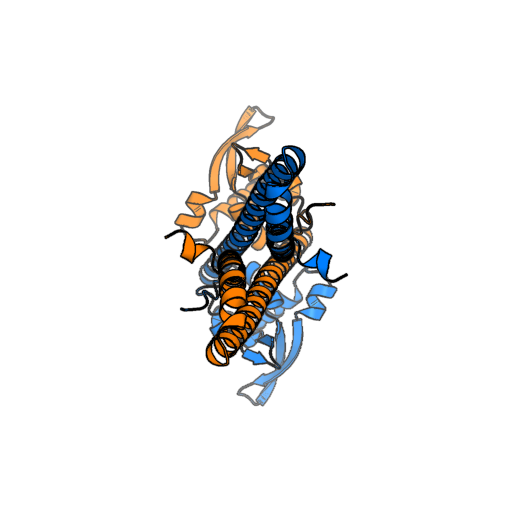2.125 19.734 1 56.03 148 LYS B N 1
ATOM 2543 C CA . LYS B 1 148 ? -11.789 42.5 18.531 1 56.03 148 LYS B CA 1
ATOM 2544 C C . LYS B 1 148 ? -10.391 41.906 18.531 1 56.03 148 LYS B C 1
ATOM 2546 O O . LYS B 1 148 ? -9.922 41.406 17.484 1 56.03 148 LYS B O 1
ATOM 2551 N N . LYS B 1 149 ? -9.852 41.875 19.672 1 56.28 149 LYS B N 1
ATOM 2552 C CA . LYS B 1 149 ? -8.516 41.312 19.797 1 56.28 149 LYS B CA 1
ATOM 2553 C C . LYS B 1 149 ? -8.555 39.781 19.641 1 56.28 149 LYS B C 1
ATOM 2555 O O . LYS B 1 149 ? -7.68 39.219 19 1 56.28 149 LYS B O 1
ATOM 2560 N N . GLU B 1 150 ? -9.68 39.312 20.094 1 57.5 150 GLU B N 1
ATOM 2561 C CA . GLU B 1 150 ? -9.82 37.844 20.062 1 57.5 150 GLU B CA 1
ATOM 2562 C C . GLU B 1 150 ? -10.18 37.375 18.672 1 57.5 150 GLU B C 1
ATOM 2564 O O . GLU B 1 150 ? -9.758 36.281 18.266 1 57.5 150 GLU B O 1
ATOM 2569 N N . LYS B 1 151 ? -10.875 38.219 17.953 1 56.59 151 LYS B N 1
ATOM 2570 C CA . LYS B 1 151 ? -11.273 37.844 16.594 1 56.59 151 LYS B CA 1
ATOM 2571 C C . LYS B 1 151 ? -10.055 37.625 15.695 1 56.59 151 LYS B C 1
ATOM 2573 O O . LYS B 1 151 ? -10.039 36.719 14.883 1 56.59 151 LYS B O 1
ATOM 2578 N N . ARG B 1 152 ? -9.102 38.469 15.875 1 53.84 152 ARG B N 1
ATOM 2579 C CA . ARG B 1 152 ? -7.902 38.344 15.055 1 53.84 152 ARG B CA 1
ATOM 2580 C C . ARG B 1 152 ? -7.168 37.031 15.352 1 53.84 152 ARG B C 1
ATOM 2582 O O . ARG B 1 152 ? -6.715 36.344 14.438 1 53.84 152 ARG B O 1
ATOM 2589 N N . VAL B 1 153 ? -7.18 36.781 16.641 1 53.78 153 VAL B N 1
ATOM 2590 C CA . VAL B 1 153 ? -6.496 35.562 17.062 1 53.78 153 VAL B CA 1
ATOM 2591 C C . VAL B 1 153 ? -7.266 34.312 16.578 1 53.78 153 VAL B C 1
ATOM 2593 O O . VAL B 1 153 ? -6.672 33.375 16.078 1 53.78 153 VAL B O 1
ATOM 2596 N N . LEU B 1 154 ? -8.539 34.469 16.594 1 58.53 154 LEU B N 1
ATOM 2597 C CA . LEU B 1 154 ? -9.398 33.375 16.203 1 58.53 154 LEU B CA 1
ATOM 2598 C C . LEU B 1 154 ? -9.328 33.125 14.695 1 58.53 154 LEU B C 1
ATOM 2600 O O . LEU B 1 154 ? -9.32 32 14.242 1 58.53 154 LEU B O 1
ATOM 2604 N N . ALA B 1 155 ? -9.25 34.25 14.008 1 56.06 155 ALA B N 1
ATOM 2605 C CA . ALA B 1 155 ? -9.148 34.156 12.555 1 56.06 155 ALA B CA 1
ATOM 2606 C C . ALA B 1 155 ? -7.852 33.469 12.141 1 56.06 155 ALA B C 1
ATOM 2608 O O . ALA B 1 155 ? -7.848 32.656 11.219 1 56.06 155 ALA B O 1
ATOM 2609 N N . LEU B 1 156 ? -6.859 33.781 12.836 1 55.56 156 LEU B N 1
ATOM 2610 C CA . LEU B 1 156 ? -5.566 33.156 12.555 1 55.56 156 LEU B CA 1
ATOM 2611 C C . LEU B 1 156 ? -5.594 31.656 12.883 1 55.56 156 LEU B C 1
ATOM 2613 O O . LEU B 1 156 ? -5.043 30.844 12.133 1 55.56 156 LEU B O 1
ATOM 2617 N N . GLU B 1 157 ? -6.328 31.453 13.914 1 56.72 157 GLU B N 1
ATOM 2618 C CA . GLU B 1 157 ? -6.469 30.047 14.312 1 56.72 157 GLU B CA 1
ATOM 2619 C C . GLU B 1 157 ? -7.262 29.266 13.273 1 56.72 157 GLU B C 1
ATOM 2621 O O . GLU B 1 157 ? -6.91 28.125 12.945 1 56.72 157 GLU B O 1
ATOM 2626 N N . HIS B 1 158 ? -8.266 29.891 12.844 1 57.75 158 HIS B N 1
ATOM 2627 C CA . HIS B 1 158 ? -9.102 29.266 11.828 1 57.75 158 HIS B CA 1
ATOM 2628 C C . HIS B 1 158 ? -8.297 28.984 10.562 1 57.75 158 HIS B C 1
ATOM 2630 O O . HIS B 1 158 ? -8.422 27.891 9.984 1 57.75 158 HIS B O 1
ATOM 2636 N N . ASP B 1 159 ? -7.613 29.938 10.125 1 57.34 159 ASP B N 1
ATOM 2637 C CA . ASP B 1 159 ? -6.812 29.781 8.914 1 57.34 159 ASP B CA 1
ATOM 2638 C C . ASP B 1 159 ? -5.824 28.625 9.062 1 57.34 159 ASP B C 1
ATOM 2640 O O . ASP B 1 159 ? -5.609 27.859 8.125 1 57.34 159 ASP B O 1
ATOM 2644 N N . HIS B 1 160 ? -5.445 28.531 10.18 1 56.12 160 HIS B N 1
ATOM 2645 C CA . HIS B 1 160 ? -4.461 27.5 10.461 1 56.12 160 HIS B CA 1
ATOM 2646 C C . HIS B 1 160 ? -5.098 26.109 10.43 1 56.12 160 HIS B C 1
ATOM 2648 O O . HIS B 1 160 ? -4.539 25.188 9.844 1 56.12 160 HIS B O 1
ATOM 2654 N N . ILE B 1 161 ? -6.168 26.062 11.062 1 57.47 161 ILE B N 1
ATOM 2655 C CA . ILE B 1 161 ? -6.93 24.812 11.094 1 57.47 161 ILE B CA 1
ATOM 2656 C C . ILE B 1 161 ? -7.266 24.375 9.664 1 57.47 161 ILE B C 1
ATOM 2658 O O . ILE B 1 161 ? -7.113 23.203 9.312 1 57.47 161 ILE B O 1
ATOM 2662 N N . MET B 1 162 ? -7.648 25.391 8.977 1 57.22 162 MET B N 1
ATOM 2663 C CA . MET B 1 162 ? -8.039 25.094 7.602 1 57.22 162 MET B CA 1
ATOM 2664 C C . MET B 1 162 ? -6.844 24.594 6.793 1 57.22 162 MET B C 1
ATOM 2666 O O . MET B 1 162 ? -6.98 23.703 5.953 1 57.22 162 MET B O 1
ATOM 2670 N N . GLN B 1 163 ? -5.832 25.156 7.062 1 57.84 163 GLN B N 1
ATOM 2671 C CA . GLN B 1 163 ? -4.629 24.766 6.34 1 57.84 163 GLN B CA 1
ATOM 2672 C C . GLN B 1 163 ? -4.23 23.328 6.668 1 57.84 163 GLN B C 1
ATOM 2674 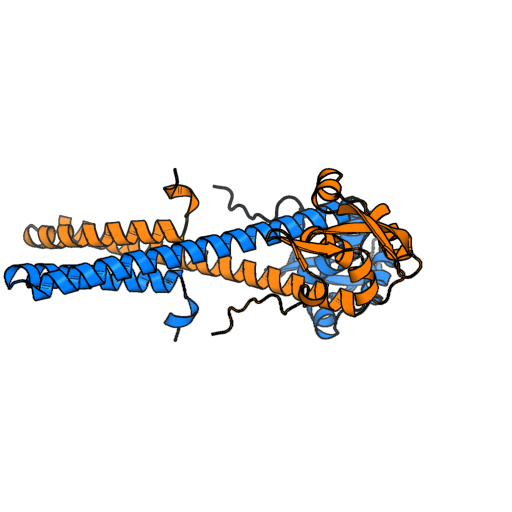O O . GLN B 1 163 ? -3.746 22.594 5.801 1 57.84 163 GLN B O 1
ATOM 2679 N N . VAL B 1 164 ? -4.484 23.062 7.871 1 56.47 164 VAL B N 1
ATOM 2680 C CA . VAL B 1 164 ? -4.098 21.734 8.328 1 56.47 164 VAL B CA 1
ATOM 2681 C C . VAL B 1 164 ? -5.102 20.703 7.816 1 56.47 164 VAL B C 1
ATOM 2683 O O . VAL B 1 164 ? -4.719 19.594 7.402 1 56.47 164 VAL B O 1
ATOM 2686 N N . THR B 1 165 ? -6.277 21.031 7.828 1 55.06 165 THR B N 1
ATOM 2687 C CA . THR B 1 165 ? -7.352 20.078 7.602 1 55.06 165 THR B CA 1
ATOM 2688 C C . THR B 1 165 ? -7.656 19.938 6.109 1 55.06 165 THR B C 1
ATOM 2690 O O . THR B 1 165 ? -8.062 18.875 5.648 1 55.06 165 THR B O 1
ATOM 2693 N N . GLN B 1 166 ? -7.75 20.984 5.387 1 49.09 166 GLN B N 1
ATOM 2694 C CA . GLN B 1 166 ? -8.133 21 3.979 1 49.09 166 GLN B CA 1
ATOM 2695 C C . GLN B 1 166 ? -7.133 21.797 3.143 1 49.09 166 GLN B C 1
ATOM 2697 O O . GLN B 1 166 ? -7.457 22.875 2.639 1 49.09 166 GLN B O 1
ATOM 2702 N N . PRO B 1 167 ? -5.938 21.266 3.006 1 47.16 167 PRO B N 1
ATOM 2703 C CA . PRO B 1 167 ? -4.984 22.078 2.25 1 47.16 167 PRO B CA 1
ATOM 2704 C C . PRO B 1 167 ? -5.449 22.359 0.821 1 47.16 167 PRO B C 1
ATOM 2706 O O . PRO B 1 167 ? -4.957 23.297 0.178 1 47.16 167 PRO B O 1
ATOM 2709 N N . ASP B 1 168 ? -6.176 21.578 0.262 1 45.5 168 ASP B N 1
ATOM 2710 C CA . ASP B 1 168 ? -6.594 21.812 -1.114 1 45.5 168 ASP B CA 1
ATOM 2711 C C . ASP B 1 168 ? -7.484 23.047 -1.207 1 45.5 168 ASP B C 1
ATOM 2713 O O . ASP B 1 168 ? -7.598 23.672 -2.271 1 45.5 168 ASP B O 1
ATOM 2717 N N . LEU B 1 169 ? -8.227 23.359 -0.216 1 40.16 169 LEU B N 1
ATOM 2718 C CA . LEU B 1 169 ? -9.195 24.438 -0.368 1 40.16 169 LEU B CA 1
ATOM 2719 C C . LEU B 1 169 ? -8.492 25.797 -0.412 1 40.16 169 LEU B C 1
ATOM 2721 O O . LEU B 1 169 ? -9.047 26.766 -0.921 1 40.16 169 LEU B O 1
ATOM 2725 N N . LEU B 1 170 ? -7.457 26.031 0.247 1 35.44 170 LEU B N 1
ATOM 2726 C CA . LEU B 1 170 ? -6.93 27.391 0.194 1 35.44 170 LEU B CA 1
ATOM 2727 C C . LEU B 1 170 ? -6.117 27.609 -1.078 1 35.44 170 LEU B C 1
ATOM 2729 O O . LEU B 1 170 ? -5.586 28.688 -1.299 1 35.44 170 LEU B O 1
ATOM 2733 N N . ILE B 1 171 ? -5.688 26.578 -1.654 1 33.44 171 ILE B N 1
ATOM 2734 C CA . ILE B 1 171 ? -4.969 26.969 -2.861 1 33.44 171 ILE B CA 1
ATOM 2735 C C . ILE B 1 171 ? -5.961 27.422 -3.93 1 33.44 171 ILE B C 1
ATOM 2737 O O . ILE B 1 171 ? -5.566 27.797 -5.035 1 33.44 171 ILE B O 1
ATOM 2741 N N . ASN B 1 172 ? -7.27 27.406 -3.807 1 28.81 172 ASN B N 1
ATOM 2742 C CA . ASN B 1 172 ? -7.859 28.125 -4.934 1 28.81 172 ASN B CA 1
ATOM 2743 C C . ASN B 1 172 ? -7.582 29.625 -4.855 1 28.81 172 ASN B C 1
ATOM 2745 O O . ASN B 1 172 ? -7.672 30.219 -3.783 1 28.81 172 ASN B O 1
#

Organism: Enterobacter sp. (strain 638) (NCBI:txid399742)

Nearest PDB structures (foldseek):
  3zcc-assembly1_A  TM=6.690E-01  e=3.396E+00  Archaeoglobus fulgidus
  3zcc-assembly1_A  TM=6.662E-01  e=3.414E+00  Archaeoglobus fulgidus

Sequence (344 aa):
MNNPSVIPAFDFREMVTVTSGELVTTSVRVADYFGKKHKNVLQAIRNLQCSDDFKRLNFKPTDFIDKNGDVQPMVNITRDGCMFLIMGFTGQAAAAIKETYIAAFNWMADQLSRRMAMGEEMQHRYAIKETRSKLKGTIGSRLMNDRKKEKRVLALEHDHIMQVTQPDLLINMNNPSVIPAFDFREMVTVTSGELVTTSVRVADYFGKKHKNVLQAIRNLQCSDDFKRLNFKPTDFIDKNGDVQPMVNITRDGCMFLIMGFTGQAAAAIKETYIAAFNWMADQLSRRMAMGEEMQHRYAIKETRSKLKGTIGSRLMNDRKKEKRVLALEHDHIMQVTQPDLLIN

Foldseek 3Di:
DPPCPVLPDPCVVQAWDQDPNFTKGKLVSLCVVVVHDSVVSVVLLVPDPDDPVVNVVFWAKDWDQDPVRDIDIMIIGGPVRSLSSLCPDDDDSSVVSVVSVVVVVVVVVVVLVVQLVVLVVLVVVLVVVLVVLVVQCVPDDVSVVVSVVVVVVSVVSVVVSCCSNPVPVVVD/DPPCPVLPCPVVVQAWDQDPNFTKGKLVSLCVVVVHDSVVSVVLLVPDPDDPVVNVVFWAKDWDQDPVRDIDIMIIGGPVRSLSSLCPDDDDSSVVSVVSVVVVVVVVVVVLVVQLVVLVVLVVVLVVVLVVLVVQCVPDDVSVVVSVVVVVVSVVSVVVSCCSNPVPVVVD

pLDDT: mean 76.33, std 20.66, range [20.7, 97.94]

Secondary structure (DSSP, 8-state):
--------S-THHHH-EEETTEEEEEHHHHHHHHT--HHHHHHHHHT--S-HHHHHHHEEEEEEE-TTS-EEEEEEEEHHHHHHHHHT--SHHHHHHHHHHHHHHHHHHHHHHHHHHHHHHHHHHHHHHHHHHHHHHHH-THHHHHHHHHHHHHHHHHHHHHHHH-TTTTT-/------S---THHHH-EEETTEEEEEHHHHHHHHT--HHHHHHHHHT--S-HHHHHHHEEEEEEE-TTS-EEEEEEEEHHHHHHHHHT--SHHHHHHHHHHHHHHHHHHHHHHHHHHHHHHHHHHHHHHHHHHHHHHHH-THHHHHHHHHHHHHHHHHHHHHHHH-HHHHT-